Protein AF-A0A8H5H8A1-F1 (afdb_monomer_lite)

Sequence (306 aa):
MREIVYVQAGNLSNYTGTHFWNTQEAYLAEDSADSLYDFDVSFREGLSQTGRPTFCPRLLVFDRKTNFGTLAKSNALLGTDEEELLNEDSPALWNGEITEYKQDPIPKSTYHSSLEESDDQDNIESTRDINASDEAVRYWSDFNRVFYIPRTVQKLPDLAEWESPDGDWNHGHNSFSQYDEDHALMEGSLRLFLEETHAASYPIPTSFPSFFKSADVTAPVRRGILTQPVECAMFSSLSTGTSTAHLFSSYASAIESYLKRKPAVEALGFDSDEVKDLAHDLWALHDSFDDGHRGGEDYHLGGDEA

Structure (mmCIF, N/CA/C/O backbone):
data_AF-A0A8H5H8A1-F1
#
_entry.id   AF-A0A8H5H8A1-F1
#
loop_
_atom_site.group_PDB
_atom_site.id
_atom_site.type_symbol
_atom_site.label_atom_id
_atom_site.label_alt_id
_atom_site.label_comp_id
_atom_site.label_asym_id
_atom_site.label_entity_id
_atom_site.label_seq_id
_atom_site.pdbx_PDB_ins_code
_atom_site.Cartn_x
_atom_site.Cartn_y
_atom_site.Cartn_z
_atom_site.occupancy
_atom_site.B_iso_or_equiv
_atom_site.auth_seq_id
_atom_site.auth_comp_id
_atom_site.auth_asym_id
_atom_site.auth_atom_id
_atom_site.pdbx_PDB_model_num
ATOM 1 N N . MET A 1 1 ? 17.013 7.942 -7.754 1.00 58.09 1 MET A N 1
ATOM 2 C CA . MET A 1 1 ? 15.934 7.788 -6.764 1.00 58.09 1 MET A CA 1
ATOM 3 C C . MET A 1 1 ? 15.649 6.297 -6.654 1.00 58.09 1 MET A C 1
ATOM 5 O O . MET A 1 1 ? 15.605 5.650 -7.695 1.00 58.09 1 MET A O 1
ATOM 9 N N . ARG A 1 2 ? 15.642 5.721 -5.447 1.00 73.69 2 ARG A N 1
ATOM 10 C CA . ARG A 1 2 ? 15.417 4.280 -5.226 1.00 73.69 2 ARG A CA 1
ATOM 11 C C . ARG A 1 2 ? 14.246 4.135 -4.272 1.00 73.69 2 ARG A C 1
ATOM 13 O O . ARG A 1 2 ? 14.456 4.102 -3.072 1.00 73.69 2 ARG A O 1
ATOM 20 N N . GLU A 1 3 ? 13.038 4.109 -4.801 1.00 84.31 3 GLU A N 1
ATOM 21 C CA . GLU A 1 3 ? 11.850 3.902 -3.978 1.00 84.31 3 GLU A CA 1
ATOM 22 C C . GLU A 1 3 ? 11.769 2.427 -3.553 1.00 84.31 3 GLU A C 1
ATOM 24 O O . GLU A 1 3 ? 12.108 1.532 -4.332 1.00 84.31 3 GLU A O 1
ATOM 29 N N . ILE A 1 4 ? 11.368 2.167 -2.307 1.00 87.00 4 ILE A N 1
ATOM 30 C CA . ILE A 1 4 ? 11.243 0.818 -1.745 1.00 87.00 4 ILE A CA 1
ATOM 31 C C . ILE A 1 4 ? 9.786 0.580 -1.365 1.00 87.00 4 ILE A C 1
ATOM 33 O O . ILE A 1 4 ? 9.199 1.342 -0.600 1.00 87.00 4 ILE A O 1
ATOM 37 N N . VAL A 1 5 ? 9.227 -0.517 -1.876 1.00 89.69 5 VAL A N 1
ATOM 38 C CA . VAL A 1 5 ? 7.931 -1.036 -1.439 1.00 89.69 5 VAL A CA 1
ATOM 39 C C . VAL A 1 5 ? 8.150 -2.045 -0.321 1.00 89.69 5 VAL A C 1
ATOM 41 O O . VAL A 1 5 ? 8.843 -3.048 -0.491 1.00 89.69 5 VAL A O 1
ATOM 44 N N . TYR A 1 6 ? 7.544 -1.771 0.826 1.00 92.94 6 TYR A N 1
ATOM 45 C CA . TYR A 1 6 ? 7.565 -2.625 2.001 1.00 92.94 6 TYR A CA 1
ATOM 46 C C . TYR A 1 6 ? 6.325 -3.510 2.012 1.00 92.94 6 TYR A C 1
ATOM 48 O O . TYR A 1 6 ? 5.229 -3.070 1.668 1.00 92.94 6 TYR A O 1
ATOM 56 N N . VAL A 1 7 ? 6.492 -4.755 2.447 1.00 93.69 7 VAL A N 1
ATOM 57 C CA . VAL A 1 7 ? 5.392 -5.705 2.610 1.00 93.69 7 VAL A CA 1
ATOM 58 C C . VAL A 1 7 ? 5.410 -6.203 4.044 1.00 93.69 7 VAL A C 1
ATOM 60 O O . VAL A 1 7 ? 6.437 -6.684 4.523 1.00 93.69 7 VAL A O 1
ATOM 63 N N . GLN A 1 8 ? 4.280 -6.076 4.728 1.00 94.75 8 GLN A N 1
ATOM 64 C CA . GLN A 1 8 ? 4.069 -6.607 6.069 1.00 94.75 8 GLN A CA 1
ATOM 65 C C . GLN A 1 8 ? 2.926 -7.606 6.009 1.00 94.75 8 GLN A C 1
ATOM 67 O O . GLN A 1 8 ? 1.854 -7.292 5.498 1.00 94.75 8 GLN A O 1
ATOM 72 N N . ALA A 1 9 ? 3.174 -8.822 6.484 1.00 92.44 9 ALA A N 1
ATOM 73 C CA . ALA A 1 9 ? 2.193 -9.891 6.432 1.00 92.44 9 ALA A CA 1
ATOM 74 C C . ALA A 1 9 ? 2.097 -10.602 7.778 1.00 92.44 9 ALA A C 1
ATOM 76 O O . ALA A 1 9 ? 3.049 -11.234 8.243 1.00 92.44 9 ALA A O 1
ATOM 77 N N . GLY A 1 10 ? 0.916 -10.504 8.378 1.00 89.75 10 GLY A N 1
ATOM 78 C CA . GLY A 1 10 ? 0.570 -11.145 9.634 1.00 89.75 10 GLY A CA 1
ATOM 79 C C . GLY A 1 10 ? 0.907 -10.324 10.875 1.00 89.75 10 GLY A C 1
ATOM 80 O O . GLY A 1 10 ? 1.649 -9.342 10.855 1.00 89.75 10 GLY A O 1
ATOM 81 N N . ASN A 1 11 ? 0.367 -10.798 11.992 1.00 90.12 11 ASN A N 1
ATOM 82 C CA . ASN A 1 11 ? 0.256 -10.038 13.229 1.00 90.12 11 ASN A CA 1
ATOM 83 C C . ASN A 1 11 ? 1.609 -9.534 13.781 1.00 90.12 11 ASN A C 1
ATOM 85 O O . ASN A 1 11 ? 1.809 -8.338 13.987 1.00 90.12 11 ASN A O 1
ATOM 89 N N . LEU A 1 12 ? 2.595 -10.427 13.945 1.00 91.62 12 LEU A N 1
ATOM 90 C CA . LEU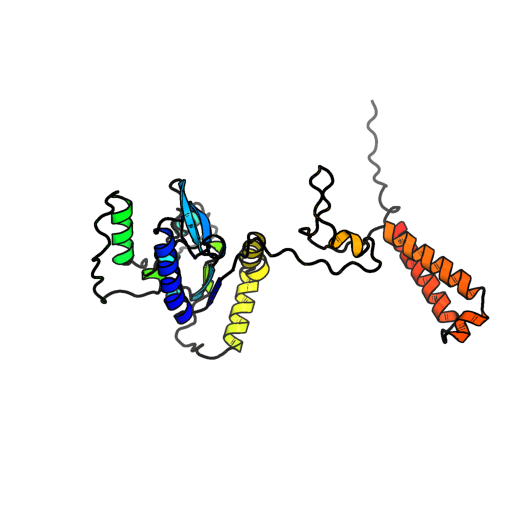 A 1 12 ? 3.923 -10.058 14.465 1.00 91.62 12 LEU A CA 1
ATOM 91 C C . LEU A 1 12 ? 4.646 -9.035 13.569 1.00 91.62 12 LEU A C 1
ATOM 93 O O . LEU A 1 12 ? 5.296 -8.108 14.068 1.00 91.62 12 LEU A O 1
ATOM 97 N N . SER A 1 13 ? 4.532 -9.209 12.248 1.00 93.31 13 SER A N 1
ATOM 98 C CA . SER A 1 13 ? 5.112 -8.290 11.268 1.00 93.31 13 SER A CA 1
ATOM 99 C C . SER A 1 13 ? 4.462 -6.915 11.366 1.00 93.31 13 SER A C 1
ATOM 101 O O . SER A 1 13 ? 5.166 -5.912 11.293 1.00 93.31 13 SER A O 1
ATOM 103 N N . ASN A 1 14 ? 3.145 -6.861 11.567 1.00 93.81 14 ASN A N 1
ATOM 104 C CA . ASN A 1 14 ? 2.391 -5.614 11.638 1.00 93.81 14 ASN A CA 1
ATOM 105 C C . ASN A 1 14 ? 2.654 -4.852 12.945 1.00 93.81 14 ASN A C 1
ATOM 107 O O . ASN A 1 14 ? 2.852 -3.639 12.899 1.00 93.81 14 ASN A O 1
ATOM 111 N N . TYR A 1 15 ? 2.785 -5.532 14.092 1.00 93.56 15 TYR A N 1
ATOM 112 C CA . TYR A 1 15 ? 3.222 -4.887 15.343 1.00 93.56 15 TYR A CA 1
ATOM 113 C C . TYR A 1 15 ? 4.606 -4.245 15.197 1.00 93.56 15 TYR A C 1
ATOM 115 O O . TYR A 1 15 ? 4.784 -3.055 15.457 1.00 93.56 15 TYR A O 1
ATOM 123 N N . THR A 1 16 ? 5.586 -5.019 14.725 1.00 94.81 16 THR A N 1
ATOM 124 C CA . THR A 1 16 ? 6.960 -4.524 14.533 1.00 94.81 16 THR A CA 1
ATOM 125 C C . THR A 1 16 ? 6.998 -3.402 13.498 1.00 94.81 16 THR A C 1
ATOM 127 O O . THR A 1 16 ? 7.655 -2.377 13.683 1.00 94.81 16 THR A O 1
ATOM 130 N N . GLY A 1 17 ? 6.250 -3.590 12.415 1.00 94.12 17 GLY A N 1
ATOM 131 C CA . GLY A 1 17 ? 6.111 -2.655 11.318 1.00 94.12 17 GLY A CA 1
ATOM 132 C C . GLY A 1 17 ? 5.531 -1.314 11.739 1.00 94.12 17 GLY A C 1
ATOM 133 O O . GLY A 1 17 ? 6.047 -0.277 11.338 1.00 94.12 17 GLY A O 1
ATOM 134 N N . THR A 1 18 ? 4.511 -1.324 12.592 1.00 92.44 18 THR A N 1
ATOM 135 C CA . THR A 1 18 ? 3.879 -0.100 13.098 1.00 92.44 18 THR A CA 1
ATOM 136 C C . THR A 1 18 ? 4.873 0.738 13.900 1.00 92.44 18 THR A C 1
ATOM 138 O O . THR A 1 18 ? 5.027 1.930 13.646 1.00 92.44 18 THR A O 1
ATOM 141 N N . HIS A 1 19 ? 5.638 0.115 14.802 1.00 92.06 19 HIS A N 1
ATOM 142 C CA . HIS A 1 19 ? 6.690 0.819 15.544 1.00 92.06 19 HIS A CA 1
ATOM 143 C C . HIS A 1 19 ? 7.812 1.333 14.642 1.00 92.06 19 HIS A C 1
ATOM 145 O O . HIS A 1 19 ? 8.324 2.432 14.867 1.00 92.06 19 HIS A O 1
ATOM 151 N N . PHE A 1 20 ? 8.178 0.572 13.607 1.00 93.00 20 PHE A N 1
ATOM 152 C CA . PHE A 1 20 ? 9.127 1.033 12.601 1.00 93.00 20 PHE A CA 1
ATOM 153 C C . PHE A 1 20 ? 8.620 2.313 11.930 1.00 93.00 20 PHE A C 1
ATOM 155 O O . PHE A 1 20 ? 9.327 3.315 11.954 1.00 93.00 20 PHE A O 1
ATOM 162 N N . TRP A 1 21 ? 7.388 2.330 11.419 1.00 91.94 21 TRP A N 1
ATOM 163 C CA . TRP A 1 21 ? 6.829 3.500 10.737 1.00 91.94 21 TRP A CA 1
ATOM 164 C C . TRP A 1 21 ? 6.657 4.711 11.643 1.00 91.94 21 TRP A C 1
ATOM 166 O O . TRP A 1 21 ? 6.987 5.813 11.223 1.00 91.94 21 TRP A O 1
ATOM 176 N N . ASN A 1 22 ? 6.237 4.519 12.891 1.00 89.38 22 ASN A N 1
ATOM 177 C CA . ASN A 1 22 ? 6.171 5.607 13.867 1.00 89.38 22 ASN A CA 1
ATOM 178 C C . ASN A 1 22 ? 7.552 6.211 14.153 1.00 89.38 22 ASN A C 1
ATOM 180 O O . ASN A 1 22 ? 7.682 7.414 14.350 1.00 89.38 22 ASN A O 1
ATOM 184 N N . THR A 1 23 ? 8.593 5.374 14.172 1.00 88.38 23 THR A N 1
ATOM 185 C CA . THR A 1 23 ? 9.975 5.841 14.342 1.00 88.38 23 THR A CA 1
ATOM 186 C C . THR A 1 23 ? 10.444 6.600 13.105 1.00 88.38 23 THR A C 1
ATOM 188 O O . THR A 1 23 ? 11.075 7.643 13.227 1.00 88.38 23 THR A O 1
ATOM 191 N N . GLN A 1 24 ? 10.112 6.094 11.914 1.00 87.50 24 GLN A N 1
ATOM 192 C CA . GLN A 1 24 ? 10.416 6.768 10.655 1.00 87.50 24 GLN A CA 1
ATOM 193 C C . GLN A 1 24 ? 9.705 8.123 10.552 1.00 87.50 24 GLN A C 1
ATOM 195 O O . GLN A 1 24 ? 10.325 9.088 10.126 1.00 87.50 24 GLN A O 1
ATOM 200 N N . GLU A 1 25 ? 8.447 8.211 10.988 1.00 84.69 25 GLU A N 1
ATOM 201 C CA . GLU A 1 25 ? 7.677 9.458 11.068 1.00 84.69 25 GLU A CA 1
ATOM 202 C C . GLU A 1 25 ? 8.332 10.481 11.998 1.00 84.69 25 GLU A C 1
ATOM 204 O O . GLU A 1 25 ? 8.494 11.634 11.612 1.00 84.69 25 GLU A O 1
ATOM 209 N N . ALA A 1 26 ? 8.829 10.052 13.160 1.00 83.50 26 ALA A N 1
ATOM 210 C CA . ALA A 1 26 ? 9.543 10.942 14.072 1.00 83.50 26 ALA A CA 1
ATOM 211 C C . ALA A 1 26 ? 10.794 11.585 13.437 1.00 83.50 26 ALA A C 1
ATOM 213 O O . ALA A 1 26 ? 11.127 12.719 13.775 1.00 83.50 26 ALA A O 1
ATOM 214 N N . TYR A 1 27 ? 11.462 10.906 12.495 1.00 81.88 27 TYR A N 1
ATOM 215 C CA . TYR A 1 27 ? 12.596 11.483 11.764 1.00 81.88 27 TYR A CA 1
ATOM 216 C C . TYR A 1 27 ? 12.190 12.558 10.752 1.00 81.88 27 TYR A C 1
ATOM 218 O O . TYR A 1 27 ? 13.026 13.392 10.417 1.00 81.88 27 TYR A O 1
ATOM 226 N N . LEU A 1 28 ? 10.936 12.587 10.280 1.00 75.06 28 LEU A N 1
ATOM 227 C CA . LEU A 1 28 ? 10.458 13.660 9.396 1.00 75.06 28 LEU A CA 1
ATOM 228 C C . LEU A 1 28 ? 10.359 15.009 10.125 1.00 75.06 28 LEU A C 1
ATOM 230 O O . LEU A 1 28 ? 10.411 16.052 9.478 1.00 75.06 28 LEU A O 1
ATOM 234 N N . ALA A 1 29 ? 10.211 15.000 11.453 1.00 67.00 29 ALA A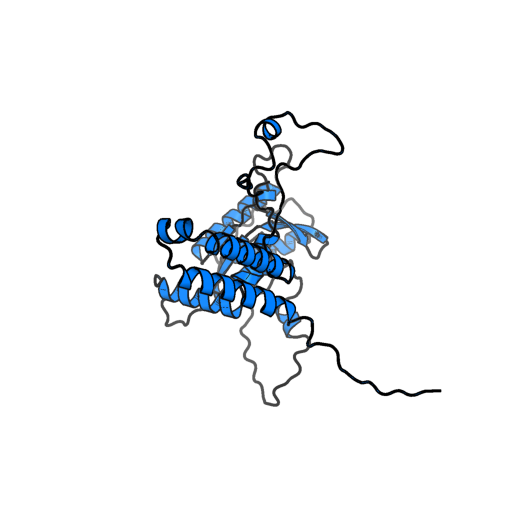 N 1
ATOM 235 C CA . ALA A 1 29 ? 10.076 16.213 12.256 1.00 67.00 29 ALA A CA 1
ATOM 236 C C . ALA A 1 29 ? 11.416 16.925 12.543 1.00 67.00 29 ALA A C 1
ATOM 238 O O . ALA A 1 29 ? 11.406 18.066 13.006 1.00 67.00 29 ALA A O 1
ATOM 239 N N . GLU A 1 30 ? 12.563 16.280 12.294 1.00 62.19 30 GLU A N 1
ATOM 240 C CA . GLU A 1 30 ? 13.891 16.879 12.480 1.00 62.19 30 GLU A CA 1
ATOM 241 C C . GLU A 1 30 ? 14.347 17.601 11.195 1.00 62.19 30 GLU A C 1
ATOM 243 O O . GLU A 1 30 ? 14.288 17.043 10.101 1.00 62.19 30 GLU A O 1
ATOM 248 N N . ASP A 1 31 ? 14.781 18.864 11.325 1.00 54.91 31 ASP A N 1
ATOM 249 C CA . ASP A 1 31 ? 15.096 19.776 10.211 1.00 54.91 31 ASP A CA 1
ATOM 250 C C . ASP A 1 31 ? 15.924 19.121 9.084 1.00 54.91 31 ASP A C 1
ATOM 252 O O . ASP A 1 31 ? 17.047 18.643 9.267 1.00 54.91 31 ASP A O 1
ATOM 256 N N . SER A 1 32 ? 15.376 19.186 7.868 1.00 56.25 32 SER A N 1
ATOM 257 C CA . SER A 1 32 ? 15.773 18.436 6.668 1.00 56.25 32 SER A CA 1
ATOM 258 C C . SER A 1 32 ? 17.142 18.786 6.065 1.00 56.25 32 SER A C 1
ATOM 260 O O . SER A 1 32 ? 17.480 18.287 4.991 1.00 56.25 32 SER A O 1
ATOM 262 N N . ALA A 1 33 ? 17.920 19.678 6.681 1.00 56.94 33 ALA A N 1
ATOM 263 C CA . ALA A 1 33 ? 19.155 20.196 6.087 1.00 56.94 33 ALA A CA 1
ATOM 264 C C . ALA A 1 33 ? 20.353 19.236 6.232 1.00 56.94 33 ALA A C 1
ATOM 266 O O . ALA A 1 33 ? 21.216 19.226 5.358 1.00 56.94 33 ALA A O 1
ATOM 267 N N . ASP A 1 34 ? 20.366 18.411 7.288 1.00 56.50 34 ASP A N 1
ATOM 268 C CA . ASP A 1 34 ? 21.432 17.441 7.604 1.00 56.50 34 ASP A CA 1
ATOM 269 C C . ASP A 1 34 ? 20.903 15.995 7.742 1.00 56.50 34 ASP A C 1
ATOM 271 O O . ASP A 1 34 ? 21.575 15.117 8.291 1.00 56.50 34 ASP A O 1
ATOM 275 N N . SER A 1 35 ? 19.694 15.722 7.237 1.00 62.12 35 SER A N 1
ATOM 276 C CA . SER A 1 35 ? 19.100 14.384 7.281 1.00 62.12 35 SER A CA 1
ATOM 277 C C . SER A 1 35 ? 19.963 13.377 6.507 1.00 62.12 35 SER A C 1
ATOM 279 O O . SER A 1 35 ? 20.127 13.465 5.290 1.00 62.12 35 SER A O 1
ATOM 281 N N . LEU A 1 36 ? 20.482 12.368 7.213 1.00 66.00 36 LEU A N 1
ATOM 282 C CA . LEU A 1 36 ? 21.113 11.183 6.616 1.00 66.00 36 LEU A CA 1
ATOM 283 C C . LEU A 1 36 ? 20.102 10.266 5.905 1.00 66.00 36 LEU A C 1
ATOM 285 O O . LEU A 1 36 ? 20.510 9.297 5.260 1.00 66.00 36 LEU A O 1
ATOM 289 N N . TYR A 1 37 ? 18.805 10.536 6.056 1.00 70.44 37 TYR A N 1
ATOM 290 C CA . TYR A 1 37 ? 17.719 9.683 5.607 1.00 70.44 37 TYR A CA 1
ATOM 291 C C . TYR A 1 37 ? 16.936 10.333 4.460 1.00 70.44 37 TYR A C 1
ATOM 293 O O . TYR A 1 37 ? 16.448 11.458 4.565 1.00 70.44 37 TYR A O 1
ATOM 301 N N . ASP A 1 38 ? 16.825 9.604 3.351 1.00 75.62 38 ASP A N 1
ATOM 302 C CA . ASP A 1 38 ? 16.049 10.013 2.183 1.00 75.62 38 ASP A CA 1
ATOM 303 C C . ASP A 1 38 ? 14.596 9.543 2.356 1.00 75.62 38 ASP A C 1
ATOM 305 O O . ASP A 1 38 ? 14.301 8.348 2.270 1.00 75.62 38 ASP A O 1
ATOM 309 N N . PHE A 1 39 ? 13.694 10.481 2.651 1.00 79.56 39 PHE A N 1
ATOM 310 C CA . PHE A 1 39 ? 12.288 10.184 2.928 1.00 79.56 39 PHE A CA 1
ATOM 311 C C . PHE A 1 39 ? 11.537 9.680 1.693 1.00 79.56 39 PHE A C 1
ATOM 313 O O . PHE A 1 39 ? 10.660 8.825 1.834 1.00 79.56 39 PHE A O 1
ATOM 320 N N . ASP A 1 40 ? 11.920 10.125 0.492 1.00 81.38 40 ASP A N 1
ATOM 321 C CA . ASP A 1 40 ? 11.254 9.768 -0.769 1.00 81.38 40 ASP A CA 1
ATOM 322 C C . ASP A 1 40 ? 11.392 8.271 -1.093 1.00 81.38 40 ASP A C 1
ATOM 324 O O . ASP A 1 40 ? 10.590 7.701 -1.840 1.00 81.38 40 ASP A O 1
ATOM 328 N N . VAL A 1 41 ? 12.394 7.614 -0.493 1.00 85.12 41 VAL A N 1
ATOM 329 C CA . VAL A 1 41 ? 12.622 6.167 -0.595 1.00 85.12 41 VAL A CA 1
ATOM 330 C C . VAL A 1 41 ? 11.466 5.381 0.014 1.00 85.12 41 VAL A C 1
ATOM 332 O O . VAL A 1 41 ? 10.996 4.418 -0.592 1.00 85.12 41 VAL A O 1
ATOM 335 N N . SER A 1 42 ? 11.024 5.769 1.210 1.00 88.25 42 SER A N 1
ATOM 336 C CA . SER A 1 42 ? 10.095 4.973 2.022 1.00 88.25 42 SER A CA 1
ATOM 337 C C . SER A 1 42 ? 8.708 5.588 2.128 1.00 88.25 42 SER A C 1
ATOM 339 O O . SER A 1 42 ? 7.750 4.863 2.386 1.00 88.25 42 SER A O 1
ATOM 341 N N . PHE A 1 43 ? 8.581 6.896 1.923 1.00 88.25 43 PHE A N 1
ATOM 342 C CA . PHE A 1 43 ? 7.317 7.614 1.965 1.00 88.25 43 PHE A CA 1
ATOM 343 C C . PHE A 1 43 ? 6.941 8.161 0.595 1.00 88.25 43 PHE A C 1
ATOM 345 O O . PHE A 1 43 ? 7.756 8.341 -0.310 1.00 88.25 43 PHE A O 1
ATOM 352 N N . ARG A 1 44 ? 5.647 8.406 0.465 1.00 86.00 44 ARG A N 1
ATOM 353 C CA . ARG A 1 44 ? 5.010 9.146 -0.605 1.00 86.00 44 ARG A CA 1
ATOM 354 C C . ARG A 1 44 ? 4.322 10.350 0.018 1.00 86.00 44 ARG A C 1
ATOM 356 O O . ARG A 1 44 ? 3.588 10.203 0.993 1.00 86.00 44 ARG A O 1
ATOM 363 N N . GLU A 1 45 ? 4.490 11.513 -0.589 1.00 83.62 45 GLU A N 1
ATOM 364 C CA . GLU A 1 45 ? 3.691 12.684 -0.250 1.00 83.62 45 GLU A CA 1
ATOM 365 C C . GLU A 1 45 ? 2.271 12.539 -0.829 1.00 83.62 45 GLU A C 1
ATOM 367 O O . GLU A 1 45 ? 2.068 12.228 -2.008 1.00 83.62 45 GLU A O 1
ATOM 372 N N . GLY A 1 46 ? 1.273 12.711 0.028 1.00 75.94 46 GLY A N 1
ATOM 373 C CA . GLY A 1 46 ? -0.142 12.783 -0.306 1.00 75.94 46 GLY A CA 1
ATOM 374 C C . GLY A 1 46 ? -0.767 14.033 0.304 1.00 75.94 46 GLY A C 1
ATOM 375 O O . GLY A 1 46 ? -0.129 14.760 1.060 1.00 75.94 46 GLY A O 1
ATOM 376 N N . LEU A 1 47 ? -2.030 14.289 -0.018 1.00 72.50 47 LEU A N 1
ATOM 377 C CA . LEU A 1 47 ? -2.807 15.352 0.612 1.00 72.50 47 LEU A CA 1
ATOM 378 C C . LEU A 1 47 ? -3.861 14.709 1.507 1.00 72.50 47 LEU A C 1
ATOM 380 O O . LEU A 1 47 ? -4.596 13.829 1.060 1.00 72.50 47 LEU A O 1
ATOM 384 N N . SER A 1 48 ? -3.931 15.151 2.760 1.00 68.69 48 SER A N 1
ATOM 385 C CA . SER A 1 48 ? -5.074 14.861 3.624 1.00 68.69 48 SER A CA 1
ATOM 386 C C . SER A 1 48 ? -6.313 15.607 3.119 1.00 68.69 48 SER A C 1
ATOM 388 O O . SER A 1 48 ? -6.217 16.567 2.350 1.00 68.69 48 SER A O 1
ATOM 390 N N . GLN A 1 49 ? -7.492 15.213 3.594 1.00 64.69 49 GLN A N 1
ATOM 391 C CA . GLN A 1 49 ? -8.752 15.910 3.318 1.00 64.69 49 GLN A CA 1
ATOM 392 C C . GLN A 1 49 ? -8.725 17.389 3.716 1.00 64.69 49 GLN A C 1
ATOM 394 O O . GLN A 1 49 ? -9.381 18.220 3.095 1.00 64.69 49 GLN A O 1
ATOM 399 N N . THR A 1 50 ? -7.937 17.732 4.735 1.00 68.38 50 THR A N 1
ATOM 400 C CA . THR A 1 50 ? -7.736 19.114 5.192 1.00 68.38 50 THR A CA 1
ATOM 401 C C . THR A 1 50 ? -6.815 19.921 4.270 1.00 68.38 50 THR A C 1
ATOM 403 O O . THR A 1 50 ? -6.529 21.085 4.544 1.00 68.38 50 THR A O 1
ATOM 406 N N . GLY A 1 51 ? -6.321 19.318 3.182 1.00 66.50 51 GLY A N 1
ATOM 407 C CA . GLY A 1 51 ? -5.364 19.918 2.254 1.00 66.50 51 GLY A CA 1
ATOM 408 C C . GLY A 1 51 ? -3.939 20.007 2.806 1.00 66.50 51 GLY A C 1
ATOM 409 O O . GLY A 1 51 ? -3.073 20.584 2.151 1.00 66.50 51 GLY A O 1
ATOM 410 N N . ARG A 1 52 ? -3.678 19.450 3.998 1.00 72.19 52 ARG A N 1
ATOM 411 C CA . ARG A 1 52 ? -2.332 19.371 4.576 1.00 72.19 52 ARG A CA 1
ATOM 412 C C . ARG A 1 52 ? -1.516 18.278 3.865 1.00 72.19 52 ARG A C 1
ATOM 414 O O . ARG A 1 52 ? -2.065 17.197 3.621 1.00 72.19 52 ARG A O 1
ATOM 421 N N . PRO A 1 53 ? -0.229 18.517 3.548 1.00 73.94 53 PRO A N 1
ATOM 422 C CA . PRO A 1 53 ? 0.647 17.465 3.047 1.00 73.94 53 PRO A CA 1
ATOM 423 C C . PRO A 1 53 ? 0.777 16.374 4.114 1.00 73.94 53 PRO A C 1
ATOM 425 O O . PRO A 1 53 ? 0.936 16.655 5.299 1.00 73.94 53 PRO A O 1
ATOM 428 N N . THR A 1 54 ? 0.625 15.120 3.710 1.00 80.31 54 THR A N 1
ATOM 429 C CA . THR A 1 54 ? 0.653 13.946 4.584 1.00 80.31 54 THR A CA 1
ATOM 430 C C . THR A 1 54 ? 1.537 12.888 3.959 1.00 80.31 54 THR A C 1
ATOM 432 O O . THR A 1 54 ? 1.353 12.516 2.802 1.00 80.31 54 THR A O 1
ATOM 435 N N . PHE A 1 55 ? 2.484 12.373 4.733 1.00 85.81 55 PHE A N 1
ATOM 436 C CA . PHE A 1 55 ? 3.396 11.341 4.267 1.00 85.81 55 PHE A CA 1
ATOM 437 C C . PHE A 1 55 ? 2.800 9.960 4.517 1.00 85.81 55 PHE A C 1
ATOM 439 O O . PHE A 1 55 ? 2.541 9.566 5.652 1.00 85.81 55 PHE A O 1
ATOM 446 N N . CYS A 1 56 ? 2.580 9.224 3.433 1.00 88.56 56 CYS A N 1
ATOM 447 C CA . CYS A 1 56 ? 2.066 7.864 3.456 1.00 88.56 56 CYS A CA 1
ATOM 448 C C . CYS A 1 56 ? 3.217 6.890 3.175 1.00 88.56 56 CYS A C 1
ATOM 450 O O . CYS A 1 56 ? 3.947 7.078 2.199 1.00 88.56 56 CYS A O 1
ATOM 452 N N . PRO A 1 57 ? 3.408 5.841 3.982 1.00 91.56 57 PRO A N 1
ATOM 453 C CA . PRO A 1 57 ? 4.489 4.899 3.794 1.00 91.56 57 PRO A CA 1
ATOM 454 C C . PRO A 1 57 ? 4.209 4.058 2.552 1.00 91.56 57 PRO A C 1
ATOM 456 O O . PRO A 1 57 ? 3.061 3.724 2.239 1.00 91.56 57 PRO A O 1
ATOM 459 N N . ARG A 1 58 ? 5.272 3.687 1.841 1.00 90.69 58 ARG A N 1
ATOM 460 C CA . ARG A 1 58 ? 5.208 2.827 0.660 1.00 90.69 58 ARG A CA 1
ATOM 461 C C . ARG A 1 58 ? 5.042 1.369 1.088 1.00 90.69 58 ARG A C 1
ATOM 463 O O . ARG A 1 58 ? 5.947 0.554 0.944 1.00 90.69 58 ARG A O 1
ATOM 470 N N . LEU A 1 59 ? 3.896 1.064 1.684 1.00 92.12 59 LEU A N 1
ATOM 471 C CA . LEU A 1 59 ? 3.656 -0.152 2.446 1.00 92.12 59 LEU A CA 1
ATOM 472 C C . LEU A 1 59 ? 2.397 -0.882 1.977 1.00 92.12 59 LEU A C 1
ATOM 474 O O . LEU A 1 59 ? 1.320 -0.291 1.959 1.00 92.12 59 LEU A O 1
ATOM 478 N N . LEU A 1 60 ? 2.532 -2.182 1.709 1.00 92.50 60 LEU A N 1
ATOM 479 C CA . LEU A 1 60 ? 1.437 -3.145 1.604 1.00 92.50 60 LEU A CA 1
ATOM 480 C C . LEU A 1 60 ? 1.302 -3.906 2.931 1.00 92.50 60 LEU A C 1
ATOM 482 O O . LEU A 1 60 ? 2.249 -4.571 3.357 1.00 92.50 60 LEU A O 1
ATOM 486 N N . VAL A 1 61 ? 0.138 -3.811 3.575 1.00 93.81 61 VAL A N 1
ATOM 487 C CA . VAL A 1 61 ? -0.151 -4.476 4.858 1.00 93.81 61 VAL A CA 1
ATOM 488 C C . VAL A 1 61 ? -1.177 -5.572 4.650 1.00 93.81 61 VAL A C 1
ATOM 490 O O . VAL A 1 61 ? -2.259 -5.311 4.133 1.00 93.81 61 VAL A O 1
ATOM 493 N N . PHE A 1 62 ? -0.864 -6.771 5.122 1.00 93.00 62 PHE A N 1
ATOM 494 C CA . PHE A 1 62 ? -1.744 -7.929 5.118 1.00 93.00 62 PHE A CA 1
ATOM 495 C C . PHE A 1 62 ? -1.980 -8.401 6.548 1.00 93.00 62 PHE A C 1
ATOM 497 O O . PHE A 1 62 ? -1.034 -8.660 7.298 1.00 93.00 62 PHE A O 1
ATOM 504 N N . ASP A 1 63 ? -3.243 -8.564 6.923 1.00 92.50 63 ASP A N 1
ATOM 505 C CA . ASP A 1 63 ? -3.622 -9.237 8.165 1.00 92.50 63 ASP A CA 1
ATOM 506 C C . ASP A 1 63 ? -5.035 -9.809 8.074 1.00 92.50 63 ASP A C 1
ATOM 508 O O . ASP A 1 63 ? -5.761 -9.569 7.111 1.00 92.50 63 ASP A O 1
ATOM 512 N N . ARG A 1 64 ? -5.446 -10.548 9.101 1.00 88.88 64 ARG A N 1
ATOM 513 C CA . ARG A 1 64 ? -6.840 -10.942 9.300 1.00 88.88 64 ARG A CA 1
ATOM 514 C C . ARG A 1 64 ? -7.682 -9.727 9.681 1.00 88.88 64 ARG A C 1
ATOM 516 O O . ARG A 1 64 ? -7.216 -8.846 10.404 1.00 88.88 64 ARG A O 1
ATOM 523 N N . LYS A 1 65 ? -8.926 -9.677 9.205 1.00 88.56 65 LYS A N 1
ATOM 524 C CA . LYS A 1 65 ? -9.856 -8.559 9.424 1.00 88.56 65 LYS A CA 1
ATOM 525 C C . LYS A 1 65 ? -10.017 -8.214 10.910 1.00 88.56 65 LYS A C 1
ATOM 527 O O . LYS A 1 65 ? -10.014 -7.035 11.259 1.00 88.56 65 LYS A O 1
ATOM 532 N N . THR A 1 66 ? -10.072 -9.222 11.774 1.00 86.25 66 THR A N 1
ATOM 533 C CA . THR A 1 66 ? -10.088 -9.091 13.242 1.00 86.25 66 THR A CA 1
ATOM 534 C C . THR A 1 66 ? -8.922 -8.291 13.820 1.00 86.25 66 THR A C 1
ATOM 536 O O . THR A 1 66 ? -9.119 -7.597 14.812 1.00 86.25 66 THR A O 1
ATOM 539 N N . ASN A 1 67 ? -7.735 -8.330 13.208 1.00 88.06 67 ASN A N 1
ATOM 540 C CA . ASN A 1 67 ? -6.521 -7.707 13.747 1.00 88.06 67 ASN A CA 1
ATOM 541 C C . ASN A 1 67 ? -6.374 -6.216 13.402 1.00 88.06 67 ASN A C 1
ATOM 543 O O . ASN A 1 67 ? -5.548 -5.535 14.005 1.00 88.06 67 ASN A O 1
ATOM 547 N N . PHE A 1 68 ? -7.167 -5.690 12.461 1.00 87.12 68 PHE A N 1
ATOM 548 C CA . PHE A 1 68 ? -7.091 -4.286 12.032 1.00 87.12 68 PHE A CA 1
ATOM 549 C C . PHE A 1 68 ? -7.748 -3.292 13.001 1.00 87.12 68 PHE A C 1
ATOM 551 O O . PHE A 1 68 ? -7.619 -2.085 12.799 1.00 87.12 68 PHE A O 1
ATOM 558 N N . GLY A 1 69 ? -8.478 -3.766 14.016 1.00 84.69 69 GLY A N 1
ATOM 559 C CA . GLY A 1 69 ? -9.085 -2.909 15.034 1.00 84.69 69 GLY A CA 1
ATOM 560 C C . GLY A 1 69 ? -9.896 -1.747 14.446 1.00 84.69 69 GLY A C 1
ATOM 561 O O . GLY A 1 69 ? -10.792 -1.935 13.623 1.00 84.69 69 GLY A O 1
ATOM 562 N N . THR A 1 70 ? -9.568 -0.524 14.862 1.00 78.69 70 THR A N 1
ATOM 563 C CA . THR A 1 70 ? -10.228 0.719 14.419 1.00 78.69 70 THR A CA 1
ATOM 564 C C . THR A 1 70 ? -9.793 1.173 13.025 1.00 78.69 70 THR A C 1
ATOM 566 O O . THR A 1 70 ? -10.580 1.805 12.319 1.00 78.69 70 THR A O 1
ATOM 569 N N . LEU A 1 71 ? -8.590 0.790 12.577 1.00 74.88 71 LEU A N 1
ATOM 570 C CA . LEU A 1 71 ? -8.074 1.095 11.235 1.00 74.88 71 LEU A CA 1
ATOM 571 C C . LEU A 1 71 ? -8.909 0.425 10.136 1.00 74.88 71 LEU A C 1
ATOM 573 O O . LEU A 1 71 ? -8.934 0.890 9.001 1.00 74.88 71 LEU A O 1
ATOM 577 N N . ALA A 1 72 ? -9.647 -0.636 10.479 1.00 59.81 72 ALA A N 1
ATOM 578 C CA . ALA A 1 72 ? -10.607 -1.255 9.576 1.00 59.81 72 ALA A CA 1
ATOM 579 C C . ALA A 1 72 ? -11.736 -0.304 9.140 1.00 59.81 72 ALA A C 1
ATOM 581 O O . ALA A 1 72 ? -12.353 -0.584 8.115 1.00 59.81 72 ALA A O 1
ATOM 582 N N . LYS A 1 73 ? -12.009 0.767 9.901 1.00 59.25 73 LYS A N 1
ATOM 583 C CA . LYS A 1 73 ? -13.117 1.705 9.664 1.00 59.25 73 LYS A CA 1
ATOM 584 C C . LYS A 1 73 ? -12.645 3.113 9.314 1.00 59.25 73 LYS A C 1
ATOM 586 O O . LYS A 1 73 ? -13.143 3.701 8.366 1.00 59.25 73 LYS A O 1
ATOM 591 N N . SER A 1 74 ? -11.675 3.640 10.060 1.00 53.41 74 SER A N 1
ATOM 592 C CA . SER A 1 74 ? -11.254 5.035 9.950 1.00 53.41 74 SER A CA 1
ATOM 593 C C . SER A 1 74 ? -9.952 5.152 9.164 1.00 53.41 74 SER A C 1
ATOM 595 O O . SER A 1 74 ? -8.866 5.185 9.748 1.00 53.41 74 SER A O 1
ATOM 597 N N . ASN A 1 75 ? -10.036 5.231 7.836 1.00 57.84 75 ASN A N 1
ATOM 598 C CA . ASN A 1 75 ? -8.922 5.780 7.073 1.00 57.84 75 ASN A CA 1
ATOM 599 C C . ASN A 1 75 ? -9.140 7.285 6.908 1.00 57.84 75 ASN A C 1
ATOM 601 O O . ASN A 1 75 ? -9.911 7.722 6.055 1.00 57.84 75 ASN A O 1
ATOM 605 N N . ALA A 1 76 ? -8.452 8.086 7.724 1.00 54.16 76 ALA A N 1
ATOM 606 C CA . ALA A 1 76 ? -8.560 9.544 7.691 1.00 54.16 76 ALA A CA 1
ATOM 607 C C . ALA A 1 76 ? -8.113 10.169 6.353 1.00 54.16 76 ALA A C 1
ATOM 609 O O . ALA A 1 76 ? -8.297 11.365 6.150 1.00 54.16 76 ALA A O 1
ATOM 610 N N . LEU A 1 77 ? -7.556 9.394 5.414 1.00 55.19 77 LEU A N 1
ATOM 611 C CA . LEU A 1 77 ? -7.328 9.853 4.040 1.00 55.19 77 LEU A CA 1
ATOM 612 C C . LEU A 1 77 ? -8.604 9.864 3.188 1.00 55.19 77 LEU A C 1
ATOM 614 O O . LEU A 1 77 ? -8.677 10.644 2.244 1.00 55.19 77 LEU A O 1
ATOM 618 N N . LEU A 1 78 ? -9.589 9.010 3.491 1.00 52.19 78 LEU A N 1
ATOM 619 C CA . LEU A 1 78 ? -10.791 8.853 2.668 1.00 52.19 78 LEU A CA 1
ATOM 620 C C . LEU A 1 78 ? -11.978 9.684 3.174 1.00 52.19 78 LEU A C 1
ATOM 622 O O . LEU A 1 78 ? -12.835 10.052 2.377 1.00 52.19 78 LEU A O 1
ATOM 626 N N . GLY A 1 79 ? -12.043 10.006 4.471 1.00 47.84 79 GLY A N 1
ATOM 627 C CA . GLY A 1 79 ? -13.076 10.897 5.040 1.00 47.84 79 GLY A CA 1
ATOM 628 C C . GLY A 1 79 ? -14.493 10.387 5.040 1.00 47.84 79 GLY A C 1
ATOM 629 O O . GLY A 1 79 ? -15.373 10.996 5.628 1.00 47.84 79 GLY A O 1
ATOM 630 N N . THR A 1 80 ? -14.682 9.265 4.380 1.00 44.09 80 THR A N 1
ATOM 631 C CA . THR A 1 80 ? -15.907 8.515 4.307 1.00 44.09 80 THR A CA 1
ATOM 632 C C . THR A 1 80 ? -15.652 7.276 5.130 1.00 44.09 80 THR A C 1
ATOM 634 O O . THR A 1 80 ? -14.759 6.481 4.818 1.00 44.09 80 THR A O 1
ATOM 637 N N . ASP A 1 81 ? -16.417 7.129 6.205 1.00 51.72 81 ASP A N 1
ATOM 638 C CA . ASP A 1 81 ? -16.585 5.819 6.803 1.00 51.72 81 ASP A CA 1
ATOM 639 C C . ASP A 1 81 ? -17.066 4.897 5.671 1.00 51.72 81 ASP A C 1
ATOM 641 O O . ASP A 1 81 ? -18.020 5.228 4.966 1.00 51.72 81 ASP A O 1
ATOM 645 N N . GLU A 1 82 ? -16.414 3.747 5.458 1.00 51.31 82 GLU A N 1
ATOM 646 C CA . GLU A 1 82 ? -16.855 2.756 4.453 1.00 51.31 82 GLU A CA 1
ATOM 647 C C . GLU A 1 82 ? -18.357 2.409 4.635 1.00 51.31 82 GLU A C 1
ATOM 649 O O . GLU A 1 82 ? -19.031 2.007 3.691 1.00 51.31 82 GLU A O 1
ATOM 654 N N . GLU A 1 83 ? -18.901 2.624 5.842 1.00 50.75 83 GLU A N 1
ATOM 655 C CA . GLU A 1 83 ? -20.321 2.498 6.178 1.00 50.75 83 GLU A CA 1
ATOM 656 C C . GLU A 1 83 ? -21.220 3.609 5.589 1.00 50.75 83 GLU A C 1
ATOM 658 O O . GLU A 1 83 ? -22.362 3.309 5.257 1.00 50.75 83 GLU A O 1
ATOM 663 N N . GLU A 1 84 ? -20.767 4.855 5.409 1.00 49.03 84 GLU A N 1
ATOM 664 C CA . GLU A 1 84 ? -21.570 5.906 4.747 1.00 49.03 84 GLU A CA 1
ATOM 665 C C . GLU A 1 84 ? -21.764 5.595 3.256 1.00 49.03 84 GLU A C 1
ATOM 667 O O . GLU A 1 84 ? -22.881 5.669 2.752 1.00 49.03 84 GLU A O 1
ATOM 672 N N . LEU A 1 85 ? -20.717 5.113 2.579 1.00 49.38 85 LEU A N 1
ATOM 673 C CA . LEU A 1 85 ? -20.772 4.728 1.161 1.00 49.38 85 LEU A CA 1
ATOM 674 C C . LEU A 1 85 ? -21.630 3.480 0.891 1.00 49.38 85 LEU A C 1
ATOM 676 O O . LEU A 1 85 ? -22.113 3.300 -0.223 1.00 49.38 85 LEU A O 1
ATOM 680 N N . LEU A 1 86 ? -21.807 2.607 1.887 1.00 49.12 86 LEU A N 1
ATOM 681 C CA . LEU A 1 86 ? -22.681 1.430 1.793 1.00 49.12 86 LEU A CA 1
ATOM 682 C C . LEU A 1 86 ? -24.135 1.735 2.194 1.00 49.12 86 LEU A C 1
ATOM 684 O O . LEU A 1 86 ? -25.045 1.009 1.787 1.00 49.12 86 LEU A O 1
ATOM 688 N N . ASN A 1 87 ? -24.354 2.789 2.986 1.00 48.38 87 ASN A N 1
ATOM 689 C CA . ASN A 1 87 ? -25.675 3.201 3.466 1.00 48.38 87 ASN A CA 1
ATOM 690 C C . ASN A 1 87 ? -26.368 4.221 2.550 1.00 48.38 87 ASN A C 1
ATOM 692 O O . ASN A 1 87 ? -27.591 4.357 2.622 1.00 48.38 87 ASN A O 1
ATOM 696 N N . GLU A 1 88 ? -25.629 4.913 1.683 1.00 46.25 88 GLU A N 1
ATOM 697 C CA . GLU A 1 88 ? -26.210 5.732 0.621 1.00 46.25 88 GLU A CA 1
ATOM 698 C C . GLU A 1 88 ? -26.612 4.836 -0.567 1.00 46.25 88 GLU A C 1
ATOM 700 O O . GLU A 1 88 ? -25.792 4.381 -1.357 1.00 46.25 88 GLU A O 1
ATOM 705 N N . ASP A 1 89 ? -27.914 4.565 -0.678 1.00 47.00 89 ASP A N 1
ATOM 706 C CA . ASP A 1 89 ? -28.577 4.004 -1.864 1.00 47.00 89 ASP A CA 1
ATOM 707 C C . ASP A 1 89 ? -28.283 2.538 -2.240 1.00 47.00 89 ASP A C 1
ATOM 709 O O . ASP A 1 89 ? -28.071 2.205 -3.407 1.00 47.00 89 ASP A O 1
ATOM 713 N N . SER A 1 90 ? -28.433 1.604 -1.297 1.00 51.44 90 SER A N 1
ATOM 714 C CA . SER A 1 90 ? -28.775 0.220 -1.667 1.00 51.44 90 SER A CA 1
ATOM 715 C C . SER A 1 90 ? -30.294 0.110 -1.891 1.00 51.44 90 SER A C 1
ATOM 717 O O . SER A 1 90 ? -31.037 -0.001 -0.910 1.00 51.44 90 SER A O 1
ATOM 719 N N . PRO A 1 91 ? -30.826 0.137 -3.136 1.00 52.53 91 PRO A N 1
ATOM 720 C CA . PRO A 1 91 ? -32.244 -0.114 -3.355 1.00 52.53 91 PRO A CA 1
ATOM 721 C C . PRO A 1 91 ? -32.560 -1.523 -2.853 1.00 52.53 91 PRO A C 1
ATOM 723 O O . PRO A 1 91 ? -31.915 -2.490 -3.259 1.00 52.53 91 PRO A O 1
ATOM 726 N N . ALA A 1 92 ? -33.542 -1.630 -1.955 1.00 59.88 92 ALA A N 1
ATOM 727 C CA . ALA A 1 92 ? -34.011 -2.887 -1.385 1.00 59.88 92 ALA A CA 1
ATOM 728 C C . ALA A 1 92 ? -34.520 -3.827 -2.497 1.00 59.88 92 ALA A C 1
ATOM 730 O O . ALA A 1 92 ? -35.700 -3.863 -2.829 1.00 59.88 92 ALA A O 1
ATOM 731 N N . LEU A 1 93 ? -33.601 -4.577 -3.104 1.00 59.19 93 LEU A N 1
ATOM 732 C CA . LEU A 1 93 ? -33.860 -5.584 -4.134 1.00 59.19 93 LEU A CA 1
ATOM 733 C C . LEU A 1 93 ? -34.562 -6.823 -3.558 1.00 59.19 93 LEU A C 1
ATOM 735 O O . LEU A 1 93 ? -35.116 -7.630 -4.304 1.00 59.19 93 LEU A O 1
ATOM 739 N N . TRP A 1 94 ? -34.557 -6.967 -2.232 1.00 63.59 94 TRP A N 1
ATOM 740 C CA . TRP A 1 94 ? -35.126 -8.099 -1.515 1.00 63.59 94 TRP A CA 1
ATOM 741 C C . TRP A 1 94 ? -36.430 -7.697 -0.826 1.00 63.59 94 TRP A C 1
ATOM 743 O O . TRP A 1 94 ? -36.434 -7.028 0.204 1.00 63.59 94 TRP A O 1
ATOM 753 N N . ASN A 1 95 ? -37.551 -8.149 -1.388 1.00 61.88 95 ASN A N 1
ATOM 754 C CA . ASN A 1 95 ? -38.871 -8.011 -0.774 1.00 61.88 95 ASN A CA 1
ATOM 755 C C . ASN A 1 95 ? -39.064 -9.118 0.275 1.00 61.88 95 ASN A C 1
ATOM 757 O O . ASN A 1 95 ? -39.679 -10.148 0.000 1.00 61.88 95 ASN A O 1
ATOM 761 N N . GLY A 1 96 ? -38.507 -8.918 1.468 1.00 71.00 96 GLY A N 1
ATOM 762 C CA . GLY A 1 96 ? -38.644 -9.818 2.611 1.00 71.00 96 GLY A CA 1
ATOM 763 C C . GLY A 1 96 ? -38.354 -9.100 3.927 1.00 71.00 96 GLY A C 1
ATOM 764 O O . GLY A 1 96 ? -37.764 -8.024 3.934 1.00 71.00 96 GLY A O 1
ATOM 765 N N . GLU A 1 97 ? -38.791 -9.678 5.045 1.00 69.00 97 GLU A N 1
ATOM 766 C CA . GLU A 1 97 ? -38.445 -9.182 6.379 1.00 69.00 97 GLU A CA 1
ATOM 767 C C . GLU A 1 97 ? -36.955 -9.452 6.631 1.00 69.00 97 GLU A C 1
ATOM 769 O O . GLU A 1 97 ? -36.547 -10.587 6.873 1.00 69.00 97 GLU A O 1
ATOM 774 N N . ILE A 1 98 ? -36.128 -8.415 6.495 1.00 75.25 98 ILE A N 1
ATOM 775 C CA . ILE A 1 98 ? -34.693 -8.483 6.767 1.00 75.25 98 ILE A CA 1
ATOM 776 C C . ILE A 1 98 ? -34.491 -8.085 8.227 1.00 75.25 98 ILE A C 1
ATOM 778 O O . ILE A 1 98 ? -34.721 -6.938 8.605 1.00 75.25 98 ILE A O 1
ATOM 782 N N . THR A 1 99 ? -34.070 -9.038 9.056 1.00 77.56 99 THR A N 1
ATOM 783 C CA . THR A 1 99 ? -33.570 -8.745 10.402 1.00 77.56 99 THR A CA 1
ATOM 784 C C . THR A 1 99 ? -32.060 -8.569 10.319 1.00 77.56 99 THR A C 1
ATOM 786 O O . THR A 1 99 ? -31.326 -9.535 10.113 1.00 77.56 99 THR A O 1
ATOM 789 N N . GLU A 1 100 ? -31.595 -7.330 10.439 1.00 78.81 100 GLU A N 1
ATOM 790 C CA . GLU A 1 100 ? -30.170 -7.013 10.438 1.00 78.81 100 GLU A CA 1
ATOM 791 C C . GLU A 1 100 ? -29.568 -7.269 11.827 1.00 78.81 100 GLU A C 1
ATOM 793 O O . GLU A 1 100 ? -30.040 -6.737 12.832 1.00 78.81 100 GLU A O 1
ATOM 798 N N . TYR A 1 101 ? -28.508 -8.078 11.881 1.00 74.56 101 TYR A N 1
ATOM 799 C CA . TYR A 1 101 ? -27.689 -8.259 13.077 1.00 74.56 101 TYR A CA 1
ATOM 800 C C . TYR A 1 101 ? -26.344 -7.571 12.854 1.00 74.56 101 TYR A C 1
ATOM 802 O O . TYR A 1 101 ? -25.480 -8.094 12.151 1.00 74.56 101 TYR A O 1
ATOM 810 N N . LYS A 1 102 ? -26.177 -6.389 13.453 1.00 73.00 102 LYS A N 1
ATOM 811 C CA . LYS A 1 102 ? -24.944 -5.602 13.386 1.00 73.00 102 LYS A CA 1
ATOM 812 C C . LYS A 1 102 ? -24.140 -5.782 14.671 1.00 73.00 102 LYS A C 1
ATOM 814 O O . LYS A 1 102 ? -24.683 -5.674 15.768 1.00 73.00 102 LYS A O 1
ATOM 819 N N . GLN A 1 103 ? -22.851 -6.076 14.529 1.00 73.25 103 GLN A N 1
ATOM 820 C CA . GLN A 1 103 ? -21.924 -6.131 15.656 1.00 73.25 103 GLN A CA 1
ATOM 821 C C . GLN A 1 103 ? -21.596 -4.715 16.141 1.00 73.25 103 GLN A C 1
ATOM 823 O O . GLN A 1 103 ? -21.465 -3.793 15.329 1.00 73.25 103 GLN A O 1
ATOM 828 N N . ASP A 1 104 ? -21.422 -4.560 17.454 1.00 74.44 104 ASP A N 1
ATOM 829 C CA . ASP A 1 104 ? -21.032 -3.282 18.040 1.00 74.44 104 ASP A CA 1
ATOM 830 C C . ASP A 1 104 ? -19.685 -2.794 17.472 1.00 74.44 104 ASP A C 1
ATOM 832 O O . ASP A 1 104 ? -18.739 -3.579 17.326 1.00 74.44 104 ASP A O 1
ATOM 836 N N . PRO A 1 105 ? -19.572 -1.498 17.131 1.00 74.75 105 PRO A N 1
ATOM 837 C CA . PRO A 1 105 ? -18.349 -0.938 16.581 1.00 74.75 105 PRO A CA 1
ATOM 838 C C . PRO A 1 105 ? -17.202 -1.000 17.596 1.00 74.75 105 PRO A C 1
ATOM 840 O O . PRO A 1 105 ? -17.384 -0.751 18.787 1.00 74.75 105 PRO A O 1
ATOM 843 N N . ILE A 1 106 ? -15.994 -1.294 17.103 1.00 80.75 106 ILE A N 1
ATOM 844 C CA . ILE A 1 106 ? -14.783 -1.305 17.929 1.00 80.75 106 ILE A CA 1
ATOM 845 C C . ILE A 1 106 ? -14.502 0.136 18.393 1.00 80.75 106 ILE A C 1
ATOM 847 O O . ILE A 1 106 ? -14.312 1.010 17.543 1.00 80.75 106 ILE A O 1
ATOM 851 N N . PRO A 1 107 ? -14.464 0.410 19.711 1.00 80.44 107 PRO A N 1
ATOM 852 C CA . PRO A 1 107 ? -14.205 1.754 20.212 1.00 80.44 107 PRO A CA 1
ATOM 853 C C . PRO A 1 107 ? -12.749 2.154 19.960 1.00 80.44 107 PRO A C 1
ATOM 855 O O . PRO A 1 107 ? -11.850 1.320 20.125 1.00 80.44 107 PRO A O 1
ATOM 858 N N . LYS A 1 108 ? -12.536 3.432 19.610 1.00 80.44 108 LYS A N 1
ATOM 859 C CA . LYS A 1 108 ? -11.207 4.033 19.420 1.00 80.44 108 LYS A CA 1
ATOM 860 C C . LYS A 1 108 ? -10.321 3.821 20.653 1.00 80.44 108 LYS A C 1
ATOM 862 O O . LYS A 1 108 ? -10.801 3.824 21.788 1.00 80.44 108 LYS A O 1
ATOM 867 N N . SER A 1 109 ? -9.027 3.614 20.415 1.00 84.31 109 SER A N 1
ATOM 868 C CA . SER A 1 109 ? -8.024 3.566 21.481 1.00 84.31 109 SER A CA 1
ATOM 869 C C . SER A 1 109 ? -7.909 4.931 22.161 1.00 84.31 109 SER A C 1
ATOM 871 O O . SER A 1 109 ? -8.017 5.963 21.497 1.00 84.31 109 SER A O 1
ATOM 873 N N . THR A 1 110 ? -7.625 4.937 23.465 1.00 83.56 110 THR A N 1
ATOM 874 C CA . THR A 1 110 ? -7.339 6.159 24.236 1.00 83.56 110 THR A CA 1
ATOM 875 C C . THR A 1 110 ? -6.207 6.970 23.608 1.00 83.56 110 THR A C 1
ATOM 877 O O . THR A 1 110 ? -6.260 8.197 23.600 1.00 83.56 110 THR A O 1
ATOM 880 N N . TYR A 1 111 ? -5.224 6.279 23.025 1.00 81.94 111 TYR A N 1
ATOM 881 C CA . TYR A 1 111 ? -4.114 6.887 22.303 1.00 81.94 111 TYR A CA 1
ATOM 882 C C . TYR A 1 111 ? -4.590 7.709 21.100 1.00 81.94 111 TYR A C 1
ATOM 884 O O . TYR A 1 111 ? -4.287 8.896 21.000 1.00 81.94 111 TYR A O 1
ATOM 892 N N . HIS A 1 112 ? -5.400 7.106 20.229 1.00 80.50 112 HIS A N 1
ATOM 893 C CA . HIS A 1 112 ? -5.950 7.770 19.044 1.00 80.50 112 HIS A CA 1
ATOM 894 C C . HIS A 1 112 ? -6.858 8.945 19.407 1.00 80.50 112 HIS A C 1
ATOM 896 O O . HIS A 1 112 ? -6.745 10.003 18.801 1.00 80.50 112 HIS A O 1
ATOM 902 N N . SER A 1 113 ? -7.689 8.805 20.445 1.00 82.69 113 SER A N 1
ATOM 903 C CA . SER A 1 113 ? -8.498 9.923 20.946 1.00 82.69 113 SER A CA 1
ATOM 904 C C . SER A 1 113 ? -7.636 11.098 21.418 1.00 82.69 113 SER A C 1
ATOM 906 O O . SER A 1 113 ? -7.947 12.240 21.105 1.00 82.69 113 SER A O 1
ATOM 908 N N . SER A 1 114 ? -6.524 10.831 22.112 1.00 82.06 114 SER A N 1
ATOM 909 C CA . SER A 1 114 ? -5.610 11.894 22.550 1.00 82.06 114 SER A CA 1
ATOM 910 C C . SER A 1 114 ? -4.833 12.555 21.405 1.00 82.06 114 SER A C 1
ATOM 912 O O . SER A 1 114 ? -4.536 13.744 21.489 1.00 82.06 114 SER A O 1
ATOM 914 N N . LEU A 1 115 ? -4.520 11.813 20.333 1.00 78.88 115 LEU A N 1
ATOM 915 C CA . LEU A 1 115 ? -3.887 12.380 19.139 1.00 78.88 115 LEU A CA 1
ATOM 916 C C . LEU A 1 115 ? -4.842 13.329 18.407 1.00 78.88 115 LEU A C 1
ATOM 918 O O . LEU A 1 115 ? -4.441 14.442 18.076 1.00 78.88 115 LEU A O 1
ATOM 922 N N . GLU A 1 116 ? -6.104 12.928 18.226 1.00 76.81 116 GLU A N 1
ATOM 923 C CA . GLU A 1 116 ? -7.135 13.765 17.593 1.00 76.81 116 GLU A CA 1
ATOM 924 C C . GLU A 1 116 ? -7.341 15.081 18.365 1.00 76.81 116 GLU A C 1
ATOM 926 O O . GLU A 1 116 ? -7.358 16.154 17.768 1.00 76.81 116 GLU A O 1
ATOM 931 N N . GLU A 1 117 ? -7.390 15.029 19.701 1.00 77.62 117 GLU A N 1
ATOM 932 C CA . GLU A 1 117 ? -7.486 16.233 20.541 1.00 77.62 117 GLU A CA 1
ATOM 933 C C . GLU A 1 117 ? -6.269 17.166 20.404 1.00 77.62 117 GLU A C 1
ATOM 935 O O . GLU A 1 117 ? -6.407 18.387 20.519 1.00 77.62 117 GLU A O 1
ATOM 940 N N . SER A 1 118 ? -5.077 16.605 20.168 1.00 67.19 118 SER A N 1
ATOM 941 C CA . SER A 1 118 ? -3.842 17.380 20.005 1.00 67.19 118 SER A CA 1
ATOM 942 C C . SER A 1 118 ? -3.704 18.040 18.633 1.00 67.19 118 SER A C 1
ATOM 944 O O . SER A 1 118 ? -3.081 19.093 18.542 1.00 67.19 118 SER A O 1
ATOM 946 N N . ASP A 1 119 ? -4.308 17.475 17.586 1.00 62.62 119 ASP A N 1
ATOM 947 C CA . ASP A 1 119 ? -4.298 18.063 16.240 1.00 62.62 119 ASP A CA 1
ATOM 948 C C . ASP A 1 119 ? -5.268 19.254 16.107 1.00 62.62 119 ASP A C 1
ATOM 950 O O . ASP A 1 119 ? -5.046 20.146 15.282 1.00 62.62 119 ASP A O 1
ATOM 954 N N . ASP A 1 120 ? -6.320 19.293 16.933 1.00 58.59 120 ASP A N 1
ATOM 955 C CA . ASP A 1 120 ? -7.329 20.363 16.963 1.00 58.59 120 ASP A CA 1
ATOM 956 C C . ASP A 1 120 ? -6.893 21.598 17.774 1.00 58.59 120 ASP A C 1
ATOM 958 O O . ASP A 1 120 ? -7.412 22.704 17.586 1.00 58.59 120 ASP A O 1
ATOM 962 N N . GLN A 1 121 ? -5.936 21.436 18.688 1.00 52.59 121 GLN A N 1
ATOM 963 C CA . GLN A 1 121 ? -5.333 22.529 19.444 1.00 52.59 121 GLN A CA 1
ATOM 964 C C . GLN A 1 121 ? -3.885 22.674 18.982 1.00 52.59 121 GLN A C 1
ATOM 966 O O . GLN A 1 121 ? -3.063 21.875 19.400 1.00 52.59 121 GLN A O 1
ATOM 971 N N . ASP A 1 122 ? -3.564 23.692 18.169 1.00 47.62 122 ASP A N 1
ATOM 972 C CA . ASP A 1 122 ? -2.206 24.067 17.708 1.00 47.62 122 ASP A CA 1
ATOM 973 C C . ASP A 1 122 ? -1.223 24.367 18.882 1.00 47.62 122 ASP A C 1
ATOM 975 O O . ASP A 1 122 ? -0.685 25.467 19.022 1.00 47.62 122 ASP A O 1
ATOM 979 N N . ASN A 1 123 ? -1.006 23.419 19.791 1.00 38.34 123 ASN A N 1
ATOM 980 C CA . ASN A 1 123 ? -0.304 23.574 21.054 1.00 38.34 123 ASN A CA 1
ATOM 981 C C . ASN A 1 123 ? 0.813 22.526 21.130 1.00 38.34 123 ASN A C 1
ATOM 983 O O . ASN A 1 123 ? 0.679 21.443 21.697 1.00 38.34 123 ASN A O 1
ATOM 987 N N . ILE A 1 124 ? 1.940 22.890 20.520 1.00 49.28 124 ILE A N 1
ATOM 988 C CA . ILE A 1 124 ? 3.117 22.056 20.216 1.00 49.28 124 ILE A CA 1
ATOM 989 C C . ILE A 1 124 ? 3.869 21.541 21.472 1.00 49.28 124 ILE A C 1
ATOM 991 O O . ILE A 1 124 ? 4.845 20.805 21.358 1.00 49.28 124 ILE A O 1
ATOM 995 N N . GLU A 1 125 ? 3.434 21.848 22.697 1.00 43.00 125 GLU A N 1
ATOM 996 C CA . GLU A 1 125 ? 4.241 21.587 23.904 1.00 43.00 125 GLU A CA 1
ATOM 997 C C . GLU A 1 125 ? 3.813 20.398 24.789 1.00 43.00 125 GLU A C 1
ATOM 999 O O . GLU A 1 125 ? 4.477 20.140 25.791 1.00 43.00 125 GLU A O 1
ATOM 1004 N N . SER A 1 126 ? 2.780 19.617 24.443 1.00 45.16 126 SER A N 1
ATOM 1005 C CA . SER A 1 126 ? 2.206 18.623 25.385 1.00 45.16 126 SER A CA 1
ATOM 1006 C C . SER A 1 126 ? 2.257 17.146 24.960 1.00 45.16 126 SER A C 1
ATOM 1008 O O . SER A 1 126 ? 1.477 16.351 25.469 1.00 45.16 126 SER A O 1
ATOM 1010 N N . THR A 1 127 ? 3.149 16.722 24.060 1.00 48.50 127 THR A N 1
ATOM 1011 C CA . THR A 1 127 ? 3.176 15.316 23.581 1.00 48.50 127 THR A CA 1
ATOM 1012 C C . THR A 1 127 ? 4.196 14.404 24.269 1.00 48.50 127 THR A C 1
ATOM 1014 O O . THR A 1 127 ? 4.295 13.232 23.914 1.00 48.5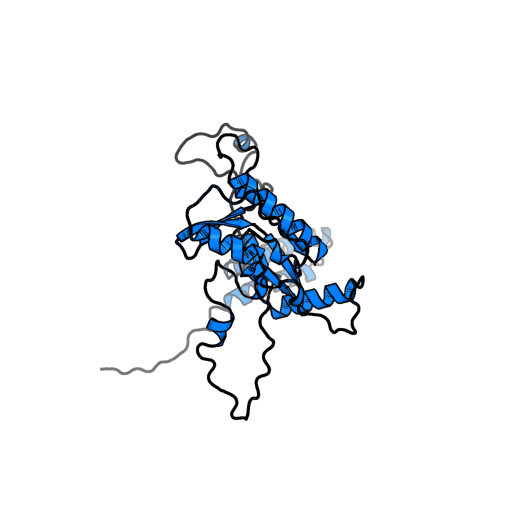0 127 THR A O 1
ATOM 1017 N N . ARG A 1 128 ? 4.965 14.887 25.257 1.00 47.97 128 ARG A N 1
ATOM 1018 C CA . ARG A 1 128 ? 6.082 14.098 25.818 1.00 47.97 128 ARG A CA 1
ATOM 1019 C C . ARG A 1 128 ? 5.730 13.111 26.930 1.00 47.97 128 ARG A C 1
ATOM 1021 O O . ARG A 1 128 ? 6.504 12.182 27.111 1.00 47.97 128 ARG A O 1
ATOM 1028 N N . ASP A 1 129 ? 4.580 13.234 27.591 1.00 45.78 129 ASP A N 1
ATOM 1029 C CA . ASP A 1 129 ? 4.239 12.374 28.735 1.00 45.78 129 ASP A CA 1
ATOM 1030 C C . ASP A 1 129 ? 2.794 11.847 28.674 1.00 45.78 129 ASP A C 1
ATOM 1032 O O . ASP A 1 129 ? 2.032 11.946 29.638 1.00 45.78 129 ASP A O 1
ATOM 1036 N N . ILE A 1 130 ? 2.391 11.241 27.552 1.00 53.09 130 ILE A N 1
ATOM 1037 C CA . ILE A 1 130 ? 1.237 10.332 27.583 1.00 53.09 130 ILE A CA 1
ATOM 1038 C C . ILE A 1 130 ? 1.750 9.030 28.198 1.00 53.09 130 ILE A C 1
ATOM 1040 O O . ILE A 1 130 ? 2.217 8.131 27.501 1.00 53.09 130 ILE A O 1
ATOM 1044 N N . ASN A 1 131 ? 1.696 8.944 29.529 1.00 48.00 131 ASN A N 1
ATOM 1045 C CA . ASN A 1 131 ? 1.744 7.668 30.234 1.00 48.00 131 ASN A CA 1
ATOM 1046 C C . ASN A 1 131 ? 0.501 6.877 29.813 1.00 48.00 131 ASN A C 1
ATOM 1048 O O . ASN A 1 131 ? -0.518 6.893 30.503 1.00 48.00 131 ASN A O 1
ATOM 1052 N N . ALA A 1 132 ? 0.564 6.243 28.641 1.00 50.84 132 ALA A N 1
ATOM 1053 C CA . ALA A 1 132 ? -0.392 5.240 28.229 1.00 50.84 132 ALA A CA 1
ATOM 1054 C C . ALA A 1 132 ? -0.318 4.144 29.291 1.00 50.84 132 ALA A C 1
ATOM 1056 O O . ALA A 1 132 ? 0.640 3.379 29.348 1.00 50.84 132 ALA A O 1
ATOM 1057 N N . SER A 1 133 ? -1.281 4.127 30.207 1.00 48.41 133 SER A N 1
ATOM 1058 C CA . SER A 1 133 ? -1.482 2.975 31.070 1.00 48.41 133 SER A CA 1
ATOM 1059 C C . SER A 1 133 ? -1.589 1.754 30.156 1.00 48.41 133 SER A C 1
ATOM 1061 O O . SER A 1 133 ? -2.462 1.747 29.288 1.00 48.41 133 SER A O 1
ATOM 1063 N N . ASP A 1 134 ? -0.726 0.754 30.351 1.00 52.75 134 ASP A N 1
ATOM 1064 C CA . ASP A 1 134 ? -0.626 -0.520 29.608 1.00 52.75 134 ASP A CA 1
ATOM 1065 C C . ASP A 1 134 ? -1.956 -1.304 29.453 1.00 52.75 134 ASP A C 1
ATOM 1067 O O . ASP A 1 134 ? -1.997 -2.375 28.854 1.00 52.75 134 ASP A O 1
ATOM 1071 N N . GLU A 1 135 ? -3.070 -0.811 29.994 1.00 55.50 135 GLU A N 1
ATOM 1072 C CA . GLU A 1 135 ? -4.309 -1.556 30.195 1.00 55.50 135 GLU A CA 1
ATOM 1073 C C . GLU A 1 135 ? -5.262 -1.672 28.992 1.00 55.50 135 GLU A C 1
ATOM 1075 O O . GLU A 1 135 ? -6.321 -2.272 29.161 1.00 55.50 135 GLU A O 1
ATOM 1080 N N . ALA A 1 136 ? -4.960 -1.196 27.774 1.00 67.94 136 ALA A N 1
ATOM 1081 C CA . ALA A 1 136 ? -5.932 -1.398 26.681 1.00 67.94 136 ALA A CA 1
ATOM 1082 C C . ALA A 1 136 ? -5.417 -1.425 25.232 1.00 67.94 136 ALA A C 1
ATOM 1084 O O . ALA A 1 136 ? -6.210 -1.172 24.321 1.00 67.94 136 ALA A O 1
ATOM 1085 N N . VAL A 1 137 ? -4.147 -1.749 24.968 1.00 76.56 137 VAL A N 1
ATOM 1086 C CA . VAL A 1 137 ? -3.723 -1.978 23.574 1.00 76.56 137 VAL A CA 1
ATOM 1087 C C . VAL A 1 137 ? -4.222 -3.352 23.123 1.00 76.56 137 VAL A C 1
ATOM 1089 O O . VAL A 1 137 ? -3.791 -4.378 23.647 1.00 76.56 137 VAL A O 1
ATOM 1092 N N . ARG A 1 138 ? -5.162 -3.373 22.172 1.00 84.81 138 ARG A N 1
ATOM 1093 C CA . ARG A 1 138 ? -5.824 -4.595 21.682 1.00 84.81 138 ARG A CA 1
ATOM 1094 C C . ARG A 1 138 ? -5.287 -5.033 20.326 1.00 84.81 138 ARG A C 1
ATOM 1096 O O . ARG A 1 138 ? -5.186 -6.228 20.074 1.00 84.81 138 ARG A O 1
ATOM 1103 N N . TYR A 1 139 ? -4.925 -4.073 19.482 1.00 89.00 139 TYR A N 1
ATOM 1104 C CA . TYR A 1 139 ? -4.524 -4.303 18.097 1.00 89.00 139 TYR A CA 1
ATOM 1105 C C . TYR A 1 139 ? -3.227 -3.567 17.773 1.00 89.00 139 TYR A C 1
ATOM 1107 O O . TYR A 1 139 ? -2.898 -2.562 18.402 1.00 89.00 139 TYR A O 1
ATOM 1115 N N . TRP A 1 140 ? -2.495 -4.019 16.752 1.00 90.81 140 TRP A N 1
ATOM 1116 C CA . TRP A 1 140 ? -1.312 -3.291 16.277 1.00 90.81 140 TRP A CA 1
ATOM 1117 C C . TRP A 1 140 ? -1.681 -1.908 15.725 1.00 90.81 140 TRP A C 1
ATOM 1119 O O . TRP A 1 140 ? -0.910 -0.962 15.867 1.00 90.81 140 TRP A O 1
ATOM 1129 N N . SER A 1 141 ? -2.892 -1.761 15.178 1.00 89.62 141 SER A N 1
ATOM 1130 C CA . SER A 1 141 ? -3.423 -0.489 14.684 1.00 89.62 141 SER A CA 1
ATOM 1131 C C . SER A 1 141 ? -3.550 0.575 15.774 1.00 89.62 141 SER A C 1
ATOM 1133 O O . SER A 1 141 ? -3.549 1.765 15.465 1.00 89.62 141 SER A O 1
ATOM 1135 N N . ASP A 1 142 ? -3.648 0.171 17.046 1.00 87.50 142 ASP A N 1
ATOM 1136 C CA . ASP A 1 142 ? -3.772 1.099 18.175 1.00 87.50 142 ASP A CA 1
ATOM 1137 C C . ASP A 1 142 ? -2.491 1.909 18.393 1.00 87.50 142 ASP A C 1
ATOM 1139 O O . ASP A 1 142 ? -2.552 2.992 18.966 1.00 87.50 142 ASP A O 1
ATOM 1143 N N . PHE A 1 143 ? -1.347 1.409 17.917 1.00 86.44 143 PHE A N 1
ATOM 1144 C CA . PHE A 1 143 ? -0.079 2.130 17.946 1.00 86.44 143 PHE A CA 1
ATOM 1145 C C . PHE A 1 143 ? 0.125 3.031 16.731 1.00 86.44 143 PHE A C 1
ATOM 1147 O O . PHE A 1 143 ? 1.077 3.804 16.722 1.00 86.44 143 PHE A O 1
ATOM 1154 N N . ASN A 1 144 ? -0.687 2.909 15.682 1.00 87.81 144 ASN A N 1
ATOM 1155 C CA . ASN A 1 144 ? -0.392 3.556 14.412 1.00 87.81 144 ASN A CA 1
ATOM 1156 C C . ASN A 1 144 ? -0.477 5.085 14.527 1.00 87.81 144 ASN A C 1
ATOM 1158 O O . ASN A 1 144 ? -1.480 5.610 14.986 1.00 87.81 144 ASN A O 1
ATOM 1162 N N . ARG A 1 145 ? 0.559 5.803 14.092 1.00 84.44 145 ARG A N 1
ATOM 1163 C CA . ARG A 1 145 ? 0.533 7.274 13.953 1.00 84.44 145 ARG A CA 1
ATOM 1164 C C . ARG A 1 145 ? 0.423 7.714 12.501 1.00 84.44 145 ARG A C 1
ATOM 1166 O O . ARG A 1 145 ? 0.059 8.846 12.216 1.00 84.44 145 ARG A O 1
ATOM 1173 N N . VAL A 1 146 ? 0.777 6.818 11.587 1.00 85.69 146 VAL A N 1
ATOM 1174 C CA . VAL A 1 146 ? 0.964 7.118 10.175 1.00 85.69 146 VAL A CA 1
ATOM 1175 C C . VAL A 1 146 ? -0.272 6.695 9.388 1.00 85.69 146 VAL A C 1
ATOM 1177 O O . VAL A 1 146 ? -0.844 5.626 9.604 1.00 85.69 146 VAL A O 1
ATOM 1180 N N . PHE A 1 147 ? -0.666 7.505 8.413 1.00 85.88 147 PHE A N 1
ATOM 1181 C CA . PHE A 1 147 ? -1.786 7.173 7.542 1.00 85.88 147 PHE A CA 1
ATOM 1182 C C . PHE A 1 147 ? -1.370 6.191 6.445 1.00 85.88 147 PHE A C 1
ATOM 1184 O O . PHE A 1 147 ? -0.368 6.389 5.759 1.00 85.88 147 PHE A O 1
ATOM 1191 N N . TYR A 1 148 ? -2.152 5.126 6.266 1.00 87.31 148 TYR A N 1
ATOM 1192 C CA . TYR A 1 148 ? -1.937 4.142 5.203 1.00 87.31 148 TYR A CA 1
ATOM 1193 C C . TYR A 1 148 ? -2.864 4.412 4.029 1.00 87.31 148 TYR A C 1
ATOM 1195 O O . TYR A 1 148 ? -4.016 4.798 4.205 1.00 87.31 148 TYR A O 1
ATOM 1203 N N . ILE A 1 149 ? -2.385 4.157 2.816 1.00 85.44 149 ILE A N 1
ATOM 1204 C CA . ILE A 1 149 ? -3.193 4.318 1.609 1.00 85.44 149 ILE A CA 1
ATOM 1205 C C . ILE A 1 149 ? -4.262 3.206 1.593 1.00 85.44 149 ILE A C 1
ATOM 1207 O O . ILE A 1 149 ? -3.900 2.037 1.702 1.00 85.44 149 ILE A O 1
ATOM 1211 N N . PRO A 1 150 ? -5.563 3.512 1.409 1.00 84.69 150 PRO A N 1
ATOM 1212 C CA . PRO A 1 150 ? -6.631 2.511 1.517 1.00 84.69 150 PRO A CA 1
ATOM 1213 C C . PRO A 1 150 ? -6.398 1.250 0.672 1.00 84.69 150 PRO A C 1
ATOM 1215 O O . PRO A 1 150 ? -6.517 0.138 1.172 1.00 84.69 150 PRO A O 1
ATOM 1218 N N . ARG A 1 151 ? -5.971 1.413 -0.589 1.00 84.25 151 ARG A N 1
ATOM 1219 C CA . ARG A 1 151 ? -5.716 0.286 -1.507 1.00 84.25 151 ARG A CA 1
ATOM 1220 C C . ARG A 1 151 ? -4.541 -0.609 -1.104 1.00 84.25 151 ARG A C 1
ATOM 1222 O O . ARG A 1 151 ? -4.412 -1.701 -1.655 1.00 84.25 151 ARG A O 1
ATOM 1229 N N . THR A 1 152 ? -3.660 -0.150 -0.213 1.00 88.12 152 THR A N 1
ATOM 1230 C CA . THR A 1 152 ? -2.487 -0.918 0.226 1.00 88.12 152 THR A CA 1
ATOM 1231 C C . THR A 1 152 ? -2.742 -1.706 1.510 1.00 88.12 152 THR A C 1
ATOM 1233 O O . THR A 1 152 ? -1.907 -2.516 1.911 1.00 88.12 152 THR A O 1
ATOM 1236 N N . VAL A 1 153 ? -3.914 -1.520 2.122 1.00 90.38 153 VAL A N 1
ATOM 1237 C CA . VAL A 1 153 ? -4.383 -2.266 3.289 1.00 90.38 153 VAL A CA 1
ATOM 1238 C C . VAL A 1 153 ? -5.235 -3.446 2.824 1.00 90.38 153 VAL A C 1
ATOM 1240 O O . VAL A 1 153 ? -6.290 -3.262 2.226 1.00 90.38 153 VAL A O 1
ATOM 1243 N N . GLN A 1 154 ? -4.783 -4.664 3.105 1.00 91.06 154 GLN A N 1
ATOM 1244 C CA . GLN A 1 154 ? -5.388 -5.904 2.624 1.00 91.06 154 GLN A CA 1
ATOM 1245 C C . GLN A 1 154 ? -5.942 -6.707 3.804 1.00 91.06 154 GLN A C 1
ATOM 1247 O O . GLN A 1 154 ? -5.195 -7.271 4.610 1.00 91.06 154 GLN A O 1
ATOM 1252 N N . LYS A 1 155 ? -7.275 -6.714 3.919 1.00 89.62 155 LYS A N 1
ATOM 1253 C CA . LYS A 1 155 ? -8.025 -7.322 5.026 1.00 89.62 155 LYS A CA 1
ATOM 1254 C C . LYS A 1 155 ? -8.411 -8.755 4.641 1.00 89.62 155 LYS A C 1
ATOM 1256 O O . LYS A 1 155 ? -9.448 -8.969 4.018 1.00 89.62 155 LYS A O 1
ATOM 1261 N N . LEU A 1 156 ? -7.594 -9.741 5.011 1.00 89.19 156 LEU A N 1
ATOM 1262 C CA . LEU A 1 156 ? -7.906 -11.145 4.744 1.00 89.19 156 LEU A CA 1
ATOM 1263 C C . LEU A 1 156 ? -9.099 -11.615 5.594 1.00 89.19 156 LEU A C 1
ATOM 1265 O O . LEU A 1 156 ? -9.228 -11.194 6.750 1.00 89.19 156 LEU A O 1
ATOM 1269 N N . PRO A 1 157 ? -9.935 -12.531 5.067 1.00 87.00 157 PRO A N 1
ATOM 1270 C CA . PRO A 1 157 ? -11.008 -13.155 5.831 1.00 87.00 157 PRO A CA 1
ATOM 1271 C C . PRO A 1 157 ? -10.490 -13.783 7.125 1.00 87.00 157 PRO A C 1
ATOM 1273 O O . PRO A 1 157 ? -9.402 -14.369 7.146 1.00 87.00 157 PRO A O 1
ATOM 1276 N N . ASP A 1 158 ? -11.267 -13.661 8.197 1.00 83.69 158 ASP A N 1
ATOM 1277 C CA . ASP A 1 158 ? -10.974 -14.345 9.452 1.00 83.69 158 ASP A CA 1
ATOM 1278 C C . ASP A 1 158 ? -11.172 -15.852 9.294 1.00 83.69 158 ASP A C 1
ATOM 1280 O O . ASP A 1 158 ? -11.985 -16.317 8.492 1.00 83.69 158 ASP A O 1
ATOM 1284 N N . LEU A 1 159 ? -10.405 -16.615 10.063 1.00 80.31 159 LEU A N 1
ATOM 1285 C CA . LEU A 1 159 ? -10.533 -18.063 10.091 1.00 80.31 159 LEU A CA 1
ATOM 1286 C C . LEU A 1 159 ? -11.592 -18.469 11.105 1.00 80.31 159 LEU A C 1
ATOM 1288 O O . LEU A 1 159 ? -11.833 -17.764 12.088 1.00 80.31 159 LEU A O 1
ATOM 1292 N N . ALA A 1 160 ? -12.226 -19.612 10.864 1.00 77.69 160 ALA A N 1
ATOM 1293 C CA . ALA A 1 160 ? -13.184 -20.153 11.814 1.00 77.69 160 ALA A CA 1
ATOM 1294 C C . ALA A 1 160 ? -12.483 -20.518 13.134 1.00 77.69 160 ALA A C 1
ATOM 1296 O O . ALA A 1 160 ? -11.349 -20.983 13.129 1.00 77.69 160 ALA A O 1
ATOM 1297 N N . GLU A 1 161 ? -13.178 -20.379 14.266 1.00 68.38 161 GLU A N 1
ATOM 1298 C CA . GLU A 1 161 ? -12.612 -20.616 15.610 1.00 68.38 161 GLU A CA 1
ATOM 1299 C C . GLU A 1 161 ? -12.036 -22.032 15.815 1.00 68.38 161 GLU A C 1
ATOM 1301 O O . GLU A 1 161 ? -11.200 -22.249 16.690 1.00 68.38 161 GLU A O 1
ATOM 1306 N N . TRP A 1 162 ? -12.483 -23.011 15.025 1.00 68.81 162 TRP A N 1
ATOM 1307 C CA . TRP A 1 162 ? -12.004 -24.398 15.062 1.00 68.81 162 TRP A CA 1
ATOM 1308 C C . TRP A 1 162 ? -10.849 -24.684 14.095 1.00 68.81 162 TRP A C 1
ATOM 1310 O O . TRP A 1 162 ? -10.324 -25.798 14.082 1.00 68.81 162 TRP A O 1
ATOM 1320 N N . GLU A 1 163 ? -10.490 -23.729 13.243 1.00 69.00 163 GLU A N 1
ATOM 1321 C CA . GLU A 1 163 ? -9.415 -23.861 12.270 1.00 69.00 163 GLU A CA 1
ATOM 1322 C C . GLU A 1 163 ? -8.131 -23.307 12.890 1.00 69.00 163 GLU A C 1
ATOM 1324 O O . GLU A 1 163 ? -8.038 -22.127 13.210 1.00 69.00 163 GLU A O 1
ATOM 1329 N N . SER A 1 164 ? -7.140 -24.172 13.110 1.00 63.38 164 SER A N 1
ATOM 1330 C CA . SER A 1 164 ? -5.817 -23.769 13.589 1.00 63.38 164 SER A CA 1
ATOM 1331 C C . SER A 1 164 ? -4.868 -23.644 12.390 1.00 63.38 164 SER A C 1
ATOM 1333 O O . SER A 1 164 ? -4.268 -24.647 11.993 1.00 63.38 164 SER A O 1
ATOM 1335 N N . PRO A 1 165 ? -4.721 -22.456 11.784 1.00 63.62 165 PRO A N 1
ATOM 1336 C CA . PRO A 1 165 ? -3.880 -22.256 10.599 1.00 63.62 165 PRO A CA 1
ATOM 1337 C C . PRO A 1 165 ? -2.381 -22.254 10.914 1.00 63.62 165 PRO A C 1
ATOM 1339 O O . PRO A 1 165 ? -1.564 -22.173 9.995 1.00 63.62 165 PRO A O 1
ATOM 1342 N N . ASP A 1 166 ? -2.015 -22.242 12.199 1.00 66.56 166 ASP A N 1
ATOM 1343 C CA . ASP A 1 166 ? -0.660 -21.945 12.637 1.00 66.56 166 ASP A CA 1
ATOM 1344 C C . ASP A 1 166 ? 0.318 -22.999 12.111 1.00 66.56 166 ASP A C 1
ATOM 1346 O O . ASP A 1 166 ? 0.409 -24.121 12.610 1.00 66.56 166 ASP A O 1
ATOM 1350 N N . GLY A 1 167 ? 1.063 -22.608 11.076 1.00 70.25 167 GLY A N 1
ATOM 1351 C CA . GLY A 1 167 ? 2.115 -23.414 10.467 1.00 70.25 167 GLY A CA 1
ATOM 1352 C C . GLY A 1 167 ? 1.720 -24.211 9.220 1.00 70.25 167 GLY A C 1
ATOM 1353 O O . GLY A 1 167 ? 2.600 -24.874 8.669 1.00 70.25 167 GLY A O 1
ATOM 1354 N N . ASP A 1 168 ? 0.476 -24.139 8.726 1.00 84.06 168 ASP A N 1
ATOM 1355 C CA . ASP A 1 168 ? 0.109 -24.775 7.449 1.00 84.06 168 ASP A CA 1
ATOM 1356 C C . ASP A 1 168 ? 0.288 -23.818 6.261 1.00 84.06 168 ASP A C 1
ATOM 1358 O O . ASP A 1 168 ? -0.588 -23.025 5.898 1.00 84.06 168 ASP A O 1
ATOM 1362 N N . TRP A 1 169 ? 1.453 -23.922 5.620 1.00 84.94 169 TRP A N 1
ATOM 1363 C CA . TRP A 1 169 ? 1.792 -23.149 4.426 1.00 84.94 169 TRP A CA 1
ATOM 1364 C C . TRP A 1 169 ? 0.812 -23.363 3.266 1.00 84.94 169 TRP A C 1
ATOM 1366 O O . TRP A 1 169 ? 0.500 -22.412 2.552 1.00 84.94 169 TRP A O 1
ATOM 1376 N N . ASN A 1 170 ? 0.313 -24.586 3.061 1.00 87.00 170 ASN A N 1
ATOM 1377 C CA . ASN A 1 170 ? -0.541 -24.883 1.909 1.00 87.00 170 ASN A CA 1
ATOM 1378 C C . ASN A 1 170 ? -1.917 -24.240 2.070 1.00 87.00 170 ASN A C 1
ATOM 1380 O O . ASN A 1 170 ? -2.456 -23.689 1.112 1.00 87.00 170 ASN A O 1
ATOM 1384 N N . HIS A 1 171 ? -2.457 -24.267 3.290 1.00 84.88 171 HIS A N 1
ATOM 1385 C CA . HIS A 1 171 ? -3.684 -23.550 3.616 1.00 84.88 171 HIS A CA 1
ATOM 1386 C C . HIS A 1 171 ? -3.519 -22.041 3.375 1.00 84.88 171 HIS A C 1
ATOM 1388 O O . HIS A 1 171 ? -4.339 -21.433 2.686 1.00 84.88 171 HIS A O 1
ATOM 1394 N N . GLY A 1 172 ? -2.422 -21.447 3.863 1.00 84.38 172 GLY A N 1
ATOM 1395 C CA . GLY A 1 172 ? -2.114 -20.033 3.625 1.00 84.38 172 GLY A CA 1
ATOM 1396 C C . GL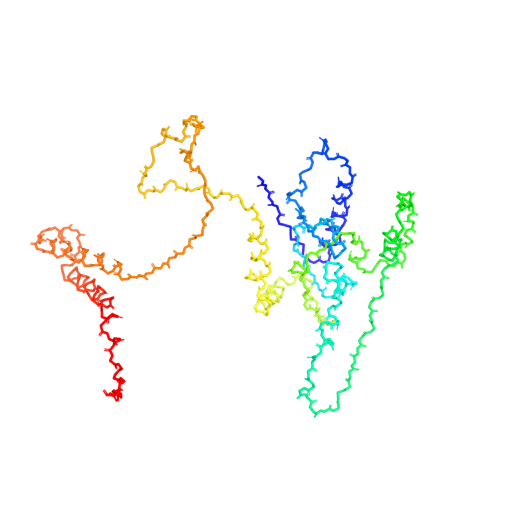Y A 1 172 ? -1.976 -19.689 2.139 1.00 84.38 172 GLY A C 1
ATOM 1397 O O . GLY A 1 172 ? -2.530 -18.690 1.687 1.00 84.38 172 GLY A O 1
ATOM 1398 N N . HIS A 1 173 ? -1.301 -20.541 1.364 1.00 87.56 173 HIS A N 1
ATOM 1399 C CA . HIS A 1 173 ? -1.135 -20.364 -0.078 1.00 87.56 173 HIS A CA 1
ATOM 1400 C C . HIS A 1 173 ? -2.471 -20.402 -0.828 1.00 87.56 173 HIS A C 1
ATOM 1402 O O . HIS A 1 173 ? -2.744 -19.514 -1.633 1.00 87.56 173 HIS A O 1
ATOM 1408 N N . ASN A 1 174 ? -3.329 -21.381 -0.530 1.00 88.44 174 ASN A N 1
ATOM 1409 C CA . ASN A 1 174 ? -4.649 -21.490 -1.152 1.00 88.44 174 ASN A CA 1
ATOM 1410 C C . ASN A 1 174 ? -5.550 -20.307 -0.774 1.00 88.44 174 ASN A C 1
ATOM 1412 O O . ASN A 1 174 ? -6.209 -19.741 -1.641 1.00 88.44 174 ASN A O 1
ATOM 1416 N N . SER A 1 175 ? -5.538 -19.897 0.500 1.00 87.56 175 SER A N 1
ATOM 1417 C CA . SER A 1 175 ? -6.291 -18.728 0.970 1.00 87.56 175 SER A CA 1
ATOM 1418 C C . SER A 1 175 ? -5.829 -17.442 0.282 1.00 87.56 175 SER A C 1
ATOM 1420 O O . SER A 1 175 ? -6.664 -16.620 -0.084 1.00 87.56 175 SER A O 1
ATOM 1422 N N . PHE A 1 176 ? -4.521 -17.279 0.065 1.00 88.19 176 PHE A N 1
ATOM 1423 C CA . PHE A 1 176 ? -3.979 -16.147 -0.681 1.00 88.19 176 PHE A CA 1
ATOM 1424 C C . PHE A 1 176 ? -4.376 -16.187 -2.163 1.00 88.19 176 PHE A C 1
ATOM 1426 O O . PHE A 1 176 ? -4.799 -15.165 -2.689 1.00 88.19 176 PHE A O 1
ATOM 1433 N N . SER A 1 177 ? -4.283 -17.349 -2.821 1.00 90.38 177 SER A N 1
ATOM 1434 C CA . SER A 1 177 ? -4.674 -17.505 -4.232 1.00 90.38 177 SER A CA 1
ATOM 1435 C C . SER A 1 177 ? -6.145 -17.161 -4.445 1.00 90.38 177 SER A C 1
ATOM 1437 O O . SER A 1 177 ? -6.476 -16.417 -5.358 1.00 90.38 177 SER A O 1
ATOM 1439 N N . GLN A 1 178 ? -7.020 -17.653 -3.567 1.00 90.56 178 GLN A N 1
ATOM 1440 C CA . GLN A 1 178 ? -8.442 -17.334 -3.621 1.00 90.56 178 GLN A CA 1
ATOM 1441 C C . GLN A 1 178 ? -8.694 -15.839 -3.387 1.00 90.56 178 GLN A C 1
ATOM 1443 O O . GLN A 1 178 ? -9.469 -15.219 -4.105 1.00 90.56 178 GLN A O 1
ATOM 1448 N N . TYR A 1 179 ? -8.004 -15.238 -2.414 1.00 90.62 179 TYR A N 1
ATOM 1449 C CA . TYR A 1 179 ? -8.122 -13.805 -2.153 1.00 90.62 179 TYR A CA 1
ATOM 1450 C C . TYR A 1 179 ? -7.672 -12.954 -3.352 1.00 90.62 179 TYR A C 1
ATOM 1452 O O . TYR A 1 179 ? -8.319 -11.951 -3.657 1.00 90.62 179 TYR A O 1
ATOM 1460 N N . ASP A 1 180 ? -6.592 -13.352 -4.034 1.00 91.31 180 ASP A N 1
ATOM 1461 C CA . ASP A 1 180 ? -6.107 -12.691 -5.249 1.00 91.31 180 ASP A CA 1
ATOM 1462 C C . ASP A 1 180 ? -7.116 -12.787 -6.397 1.00 91.31 180 ASP A C 1
ATOM 1464 O O . ASP A 1 180 ? -7.385 -11.781 -7.045 1.00 91.31 180 ASP A O 1
ATOM 1468 N N . GLU A 1 181 ? -7.734 -13.950 -6.606 1.00 90.56 181 GLU A N 1
ATOM 1469 C CA . GLU A 1 181 ? -8.795 -14.124 -7.607 1.00 90.56 181 GLU A CA 1
ATOM 1470 C C . GLU A 1 181 ? -10.018 -13.241 -7.314 1.00 90.56 181 GLU A C 1
ATOM 1472 O O . GLU A 1 181 ? -10.541 -12.593 -8.222 1.00 90.56 181 GLU A O 1
ATOM 1477 N N . ASP A 1 182 ? -10.440 -13.166 -6.049 1.00 89.56 182 ASP A N 1
ATOM 1478 C CA . ASP A 1 182 ? -11.632 -12.418 -5.636 1.00 89.56 182 ASP A CA 1
ATOM 1479 C C . ASP A 1 182 ? -11.435 -10.891 -5.700 1.00 89.56 182 ASP A C 1
ATOM 1481 O O . ASP A 1 182 ? -12.367 -10.154 -6.028 1.00 89.56 182 ASP A O 1
ATOM 1485 N N . HIS A 1 183 ? -10.233 -10.401 -5.377 1.00 84.19 183 HIS A N 1
ATOM 1486 C CA . HIS A 1 183 ? -9.952 -8.963 -5.229 1.00 84.19 183 HIS A CA 1
ATOM 1487 C C . HIS A 1 183 ? -9.028 -8.401 -6.315 1.00 84.19 183 HIS A C 1
ATOM 1489 O O . HIS A 1 183 ? -8.717 -7.208 -6.286 1.00 84.19 183 HIS A O 1
ATOM 1495 N N . ALA A 1 184 ? -8.572 -9.239 -7.253 1.00 87.56 184 ALA A N 1
ATOM 1496 C CA . ALA A 1 184 ? -7.534 -8.913 -8.229 1.00 87.56 184 ALA A CA 1
ATOM 1497 C C . ALA A 1 184 ? -6.324 -8.235 -7.560 1.00 87.56 184 ALA A C 1
ATOM 1499 O O . ALA A 1 184 ? -5.853 -7.195 -8.018 1.00 87.56 184 ALA A O 1
ATOM 1500 N N . LEU A 1 185 ? -5.843 -8.778 -6.438 1.00 87.69 185 LEU A N 1
ATOM 1501 C CA . LEU A 1 185 ? -4.812 -8.148 -5.605 1.00 87.69 185 LEU A CA 1
ATOM 1502 C C . LEU A 1 185 ? -3.548 -7.826 -6.415 1.00 87.69 185 LEU A C 1
ATOM 1504 O O . LEU A 1 185 ? -3.025 -6.710 -6.329 1.00 87.69 185 LEU A O 1
ATOM 1508 N N . MET A 1 186 ? -3.058 -8.798 -7.185 1.00 86.44 186 MET A N 1
ATOM 1509 C CA . MET A 1 186 ? -1.809 -8.709 -7.939 1.00 86.44 186 MET A CA 1
ATOM 1510 C C . MET A 1 186 ? -1.923 -7.725 -9.106 1.00 86.44 186 MET A C 1
ATOM 1512 O O . MET A 1 186 ? -1.031 -6.901 -9.293 1.00 86.44 186 MET A O 1
ATOM 1516 N N . GLU A 1 187 ? -3.024 -7.776 -9.857 1.00 84.69 187 GLU A N 1
ATOM 1517 C CA . GLU A 1 187 ? -3.254 -6.950 -11.055 1.00 84.69 187 GLU A CA 1
ATOM 1518 C C . GLU A 1 187 ? -3.853 -5.567 -10.736 1.00 84.69 187 GLU A C 1
ATOM 1520 O O . GLU A 1 187 ? -3.697 -4.624 -11.506 1.00 84.69 187 GLU A O 1
ATOM 1525 N N . GLY A 1 188 ? -4.509 -5.424 -9.587 1.00 84.94 188 GLY A N 1
ATOM 1526 C CA . GLY A 1 188 ? -5.118 -4.193 -9.099 1.00 84.94 188 GLY A CA 1
ATOM 1527 C C . GLY A 1 188 ? -4.211 -3.478 -8.106 1.00 84.94 188 GLY A C 1
ATOM 1528 O O . GLY A 1 188 ? -3.356 -2.683 -8.491 1.00 84.94 188 GLY A O 1
ATOM 1529 N N . SER A 1 189 ? -4.402 -3.734 -6.809 1.00 83.62 189 SER A N 1
ATOM 1530 C CA . SER A 1 189 ? -3.724 -2.998 -5.733 1.00 83.62 189 SER A CA 1
ATOM 1531 C C . SER A 1 189 ? -2.201 -3.029 -5.832 1.00 83.62 189 SER A C 1
ATOM 1533 O O . SER A 1 189 ? -1.571 -1.980 -5.720 1.00 83.62 189 SER A O 1
ATOM 1535 N N . LEU A 1 190 ? -1.602 -4.206 -6.031 1.00 86.44 190 LEU A N 1
ATOM 1536 C CA . LEU A 1 190 ? -0.149 -4.355 -6.065 1.00 86.44 190 LEU A CA 1
ATOM 1537 C C . LEU A 1 190 ? 0.436 -3.740 -7.333 1.00 86.44 190 LEU A C 1
ATOM 1539 O O . LEU A 1 190 ? 1.368 -2.943 -7.243 1.00 86.44 190 LEU A O 1
ATOM 1543 N N . ARG A 1 191 ? -0.113 -4.069 -8.505 1.00 85.38 191 ARG A N 1
ATOM 1544 C CA . ARG A 1 191 ? 0.362 -3.522 -9.777 1.00 85.38 191 ARG A CA 1
ATOM 1545 C C . ARG A 1 191 ? 0.255 -2.005 -9.823 1.00 85.38 191 ARG A C 1
ATOM 1547 O O . ARG A 1 191 ? 1.260 -1.363 -10.105 1.00 85.38 191 ARG A O 1
ATOM 1554 N N . LEU A 1 192 ? -0.906 -1.432 -9.498 1.00 83.38 192 LEU A N 1
ATOM 1555 C CA . LEU A 1 192 ? -1.083 0.025 -9.479 1.00 83.38 192 LEU A CA 1
ATOM 1556 C C . LEU A 1 192 ? -0.092 0.684 -8.521 1.00 83.38 192 LEU A C 1
ATOM 1558 O O . LEU A 1 192 ? 0.468 1.732 -8.822 1.00 83.38 192 LEU A O 1
ATOM 1562 N N . PHE A 1 193 ? 0.162 0.054 -7.376 1.00 84.69 193 PHE A N 1
ATOM 1563 C CA . PHE A 1 193 ? 1.114 0.575 -6.409 1.00 84.69 193 PHE A CA 1
ATOM 1564 C C . PHE A 1 193 ? 2.567 0.511 -6.894 1.00 84.69 193 PHE A C 1
ATOM 1566 O O . PHE A 1 193 ? 3.332 1.438 -6.642 1.00 84.69 193 PHE A O 1
ATOM 1573 N N . LEU A 1 194 ? 2.947 -0.541 -7.624 1.00 83.69 194 LEU A N 1
ATOM 1574 C CA . LEU A 1 194 ? 4.261 -0.635 -8.264 1.00 83.69 194 LEU A CA 1
ATOM 1575 C C . LEU A 1 194 ? 4.407 0.341 -9.438 1.00 83.69 194 LEU A C 1
ATOM 1577 O O . LEU A 1 194 ? 5.466 0.941 -9.592 1.00 83.69 194 LEU A O 1
ATOM 1581 N N . GLU A 1 195 ? 3.367 0.530 -10.248 1.00 81.81 195 GLU A N 1
ATOM 1582 C CA . GLU A 1 195 ? 3.371 1.475 -11.375 1.00 81.81 195 GLU A CA 1
ATOM 1583 C C . GLU A 1 195 ? 3.516 2.931 -10.915 1.00 81.81 195 GLU A C 1
ATOM 1585 O O . GLU A 1 195 ? 4.128 3.743 -11.605 1.00 81.81 195 GLU A O 1
ATOM 1590 N N . GLU A 1 196 ? 3.000 3.263 -9.731 1.00 77.69 196 GLU A N 1
ATOM 1591 C CA . GLU A 1 196 ? 3.209 4.568 -9.103 1.00 77.69 196 GLU A CA 1
ATOM 1592 C C . GLU A 1 196 ? 4.638 4.775 -8.590 1.00 77.69 196 GLU A C 1
ATOM 1594 O O . GLU A 1 196 ? 5.024 5.914 -8.317 1.00 77.69 196 GLU A O 1
ATOM 1599 N N . THR A 1 197 ? 5.418 3.703 -8.424 1.00 75.62 197 THR A N 1
ATOM 1600 C CA . THR A 1 197 ? 6.782 3.810 -7.910 1.00 75.62 197 THR A CA 1
ATOM 1601 C C . THR A 1 197 ? 7.793 4.049 -9.030 1.00 75.62 197 THR A C 1
ATOM 1603 O O . THR A 1 197 ? 7.786 3.371 -10.057 1.00 75.62 197 THR A O 1
ATOM 1606 N N . HIS A 1 198 ? 8.713 4.996 -8.834 1.00 67.81 198 HIS A N 1
ATOM 1607 C CA . HIS A 1 198 ? 9.856 5.210 -9.716 1.00 67.81 198 HIS A CA 1
ATOM 1608 C C . HIS A 1 198 ? 10.808 4.014 -9.632 1.00 67.81 198 HIS A C 1
ATOM 1610 O O . HIS A 1 198 ? 11.744 3.977 -8.826 1.00 67.81 198 HIS A O 1
ATOM 1616 N N . ALA A 1 199 ? 10.579 3.029 -10.497 1.00 58.06 199 ALA A N 1
ATOM 1617 C CA . ALA A 1 199 ? 11.494 1.920 -10.698 1.00 58.06 199 ALA A CA 1
ATOM 1618 C C . ALA A 1 199 ? 12.804 2.406 -11.342 1.00 58.06 199 ALA A C 1
ATOM 1620 O O . ALA A 1 199 ? 12.829 3.343 -12.144 1.00 58.06 199 ALA A O 1
ATOM 1621 N N . ALA A 1 200 ? 13.911 1.743 -11.004 1.00 54.00 200 ALA A N 1
ATOM 1622 C CA . ALA A 1 200 ? 15.181 1.988 -11.672 1.00 54.00 200 ALA A CA 1
ATOM 1623 C C . ALA A 1 200 ? 15.053 1.681 -13.173 1.00 54.00 200 ALA A C 1
ATOM 1625 O O . ALA A 1 200 ? 14.488 0.660 -13.567 1.00 54.00 200 ALA A O 1
ATOM 1626 N N . SER A 1 201 ? 15.605 2.563 -14.001 1.00 49.16 201 SER A N 1
ATOM 1627 C CA . SER A 1 201 ? 15.772 2.357 -15.436 1.00 49.16 201 SER A CA 1
ATOM 1628 C C . SER A 1 201 ? 16.442 1.008 -15.704 1.00 49.16 201 SER A C 1
ATOM 1630 O O . SER A 1 201 ? 17.502 0.691 -15.163 1.00 49.16 201 SER A O 1
ATOM 1632 N N . TYR A 1 202 ? 15.809 0.181 -16.538 1.00 50.41 202 TYR A N 1
ATOM 1633 C CA . TYR A 1 202 ? 16.404 -1.082 -16.955 1.00 50.41 202 TYR A CA 1
ATOM 1634 C C . TYR A 1 202 ? 17.590 -0.787 -17.887 1.00 50.41 202 TYR A C 1
ATOM 1636 O O . TYR A 1 202 ? 17.398 -0.116 -18.907 1.00 50.41 202 TYR A O 1
ATOM 1644 N N . PRO A 1 203 ? 18.813 -1.267 -17.588 1.00 50.19 203 PRO A N 1
ATOM 1645 C CA . PRO A 1 203 ? 19.922 -1.135 -18.515 1.00 50.19 203 PRO A CA 1
ATOM 1646 C C . PRO A 1 203 ? 19.616 -2.012 -19.725 1.00 50.19 203 PRO A C 1
ATOM 1648 O O . PRO A 1 203 ? 19.673 -3.237 -19.645 1.00 50.19 203 PRO A O 1
ATOM 1651 N N . ILE A 1 204 ? 19.260 -1.384 -20.844 1.00 47.97 204 ILE A N 1
ATOM 1652 C CA . ILE A 1 204 ? 18.964 -2.093 -22.086 1.00 47.97 204 ILE A CA 1
ATOM 1653 C C . ILE A 1 204 ? 20.234 -2.872 -22.475 1.00 47.97 204 ILE A C 1
ATOM 1655 O O . ILE A 1 204 ? 21.271 -2.242 -22.719 1.00 47.97 204 ILE A O 1
ATOM 1659 N N . PRO A 1 205 ? 20.202 -4.221 -22.540 1.00 49.56 205 PRO A N 1
ATOM 1660 C CA . PRO A 1 205 ? 21.275 -4.975 -23.159 1.00 49.56 205 PRO A CA 1
ATOM 1661 C C . PRO A 1 205 ? 21.404 -4.434 -24.571 1.00 49.56 205 PRO A C 1
ATOM 1663 O O . PRO A 1 205 ? 20.406 -4.374 -25.290 1.00 49.56 205 PRO A O 1
ATOM 1666 N N . THR A 1 206 ? 22.602 -3.987 -24.945 1.00 46.72 206 THR A N 1
ATOM 1667 C CA . THR A 1 206 ? 22.852 -3.403 -26.260 1.00 46.72 206 THR A CA 1
ATOM 1668 C C . THR A 1 206 ? 22.295 -4.351 -27.317 1.00 46.72 206 THR A C 1
ATOM 1670 O O . THR A 1 206 ? 22.791 -5.463 -27.498 1.00 46.72 206 THR A O 1
ATOM 1673 N N . SER A 1 207 ? 21.184 -3.953 -27.942 1.00 45.56 207 SER A N 1
ATOM 1674 C CA . SER A 1 207 ? 20.452 -4.811 -28.866 1.00 45.56 207 SER A CA 1
ATOM 1675 C C . SER A 1 207 ? 21.426 -5.270 -29.938 1.00 45.56 207 SER A C 1
ATOM 1677 O O . SER A 1 207 ? 22.049 -4.436 -30.600 1.00 45.56 207 SER A O 1
ATOM 1679 N N . PHE A 1 208 ? 21.597 -6.579 -30.091 1.00 39.44 208 PHE A N 1
ATOM 1680 C CA . PHE A 1 208 ? 22.322 -7.103 -31.232 1.00 39.44 208 PHE A CA 1
ATOM 1681 C C . PHE A 1 208 ? 21.369 -7.115 -32.443 1.00 39.44 208 PHE A C 1
ATOM 1683 O O . PHE A 1 208 ? 20.263 -7.640 -32.311 1.00 39.44 208 PHE A O 1
ATOM 1690 N N . PRO A 1 209 ? 21.764 -6.573 -33.611 1.00 48.97 209 PRO A N 1
ATOM 1691 C CA . PRO A 1 209 ? 23.055 -5.952 -33.905 1.00 48.97 209 PRO A CA 1
ATOM 1692 C C . PRO A 1 209 ? 23.139 -4.490 -33.426 1.00 48.97 209 PRO A C 1
ATOM 1694 O O . PRO A 1 209 ? 22.163 -3.743 -33.457 1.00 48.97 209 PRO A O 1
ATOM 1697 N N . SER A 1 210 ? 24.337 -4.080 -32.992 1.00 47.19 210 SER A N 1
ATOM 1698 C CA . SER A 1 210 ? 24.589 -2.787 -32.346 1.00 47.19 210 SER A CA 1
ATOM 1699 C C . SER A 1 210 ? 24.347 -1.602 -33.288 1.00 47.19 210 SER A C 1
ATOM 1701 O O . SER A 1 210 ? 25.141 -1.359 -34.200 1.00 47.19 210 SER A O 1
ATOM 1703 N N . PHE A 1 211 ? 23.316 -0.801 -33.026 1.00 48.56 211 PHE A N 1
ATOM 1704 C CA . PHE A 1 211 ? 23.142 0.491 -33.701 1.00 48.56 211 PHE A CA 1
ATOM 1705 C C . PHE A 1 211 ? 24.141 1.556 -33.216 1.00 48.56 211 PHE A C 1
ATOM 1707 O O . PHE A 1 211 ? 24.407 2.518 -33.933 1.00 48.56 211 PHE A O 1
ATOM 1714 N N . PHE A 1 212 ? 24.742 1.368 -32.035 1.00 50.84 212 PHE A N 1
ATOM 1715 C CA . PHE A 1 212 ? 25.623 2.348 -31.396 1.00 50.84 212 PHE A CA 1
ATOM 1716 C C . PHE A 1 212 ? 26.992 1.744 -31.088 1.00 50.84 212 PHE A C 1
ATOM 1718 O O . PHE A 1 212 ? 27.096 0.615 -30.602 1.00 50.84 212 PHE A O 1
ATOM 1725 N N . LYS A 1 213 ? 28.058 2.485 -31.399 1.00 54.66 213 LYS A N 1
ATOM 1726 C CA . LYS A 1 213 ? 29.434 2.043 -31.164 1.00 54.66 213 LYS A CA 1
ATOM 1727 C C . LYS A 1 213 ? 29.796 2.335 -29.711 1.00 54.66 213 LYS A C 1
ATOM 1729 O O . LYS A 1 213 ? 29.474 3.388 -29.178 1.00 54.66 213 LYS A O 1
ATOM 1734 N N . SER A 1 214 ? 30.535 1.429 -29.081 1.00 49.00 214 SER A N 1
ATOM 1735 C CA . SER A 1 214 ? 30.996 1.539 -27.687 1.00 49.00 214 SER A CA 1
ATOM 1736 C C . SER A 1 214 ? 31.759 2.835 -27.365 1.00 49.00 214 SER A C 1
ATOM 1738 O O . SER A 1 214 ? 31.764 3.269 -26.217 1.00 49.00 214 SER A O 1
ATOM 1740 N N . ALA A 1 215 ? 32.346 3.488 -28.372 1.00 55.03 215 ALA A N 1
ATOM 1741 C CA . ALA A 1 215 ? 33.000 4.789 -28.236 1.00 55.03 215 ALA A CA 1
ATOM 1742 C C . ALA A 1 215 ? 32.036 5.943 -27.882 1.00 55.03 215 ALA A C 1
ATOM 1744 O O . ALA A 1 215 ? 32.467 6.918 -27.265 1.00 55.03 215 ALA A O 1
ATOM 1745 N N . ASP A 1 216 ? 30.750 5.826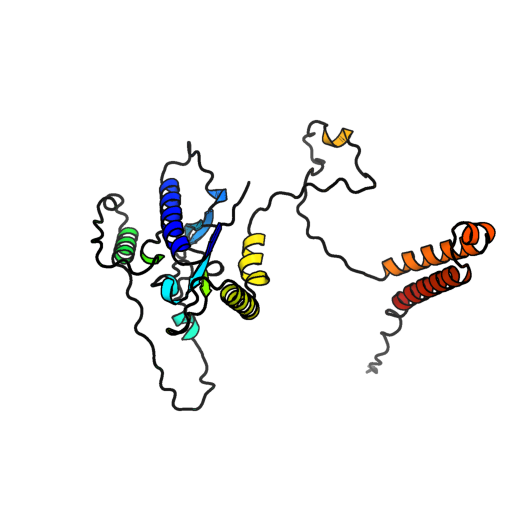 -28.228 1.00 53.62 216 ASP A N 1
ATOM 1746 C CA . ASP A 1 216 ? 29.744 6.878 -28.024 1.00 53.62 216 ASP A CA 1
ATOM 1747 C C . ASP A 1 216 ? 29.230 6.921 -26.571 1.00 53.62 216 ASP A C 1
ATOM 1749 O O . ASP A 1 216 ? 28.808 7.971 -26.094 1.00 53.62 216 ASP A O 1
ATOM 1753 N N . VAL A 1 217 ? 29.341 5.807 -25.836 1.00 52.41 217 VAL A N 1
ATOM 1754 C CA . VAL A 1 217 ? 28.903 5.665 -24.431 1.00 52.41 217 VAL A CA 1
ATOM 1755 C C . VAL A 1 217 ? 29.933 6.231 -23.444 1.00 52.41 217 VAL A C 1
ATOM 1757 O O . VAL A 1 217 ? 29.579 6.713 -22.373 1.00 52.41 217 VAL A O 1
ATOM 1760 N N . THR A 1 218 ? 31.221 6.203 -23.797 1.00 53.88 218 THR A N 1
ATOM 1761 C CA . THR A 1 218 ? 32.316 6.696 -22.938 1.00 53.88 218 THR A CA 1
ATOM 1762 C C . THR A 1 218 ? 32.655 8.174 -23.152 1.00 53.88 218 THR A C 1
ATOM 1764 O O . THR A 1 218 ? 33.528 8.714 -22.472 1.00 53.88 218 THR A O 1
ATOM 1767 N N . ALA A 1 219 ? 32.020 8.829 -24.126 1.00 57.31 219 ALA A N 1
ATOM 1768 C CA . ALA A 1 219 ? 32.282 10.226 -24.440 1.00 57.31 219 ALA A CA 1
ATOM 1769 C C . ALA A 1 219 ? 31.621 11.163 -23.405 1.00 57.31 219 ALA A C 1
ATOM 1771 O O . ALA A 1 219 ? 30.514 10.893 -22.941 1.00 57.31 219 ALA A O 1
ATOM 1772 N N . PRO A 1 220 ? 32.258 12.290 -23.040 1.00 57.44 220 PRO A N 1
ATOM 1773 C CA . PRO A 1 220 ? 31.666 13.247 -22.112 1.00 57.44 220 PRO A CA 1
ATOM 1774 C C . PRO A 1 220 ? 30.370 13.838 -22.686 1.00 57.44 220 PRO A C 1
ATOM 1776 O O . PRO A 1 220 ? 30.323 14.240 -23.853 1.00 57.44 220 PRO A O 1
ATOM 1779 N N . VAL A 1 221 ? 29.334 13.915 -21.844 1.00 58.09 221 VAL A N 1
ATOM 1780 C CA . VAL A 1 221 ? 27.995 14.419 -22.190 1.00 58.09 221 VAL A CA 1
ATOM 1781 C C . VAL A 1 221 ? 28.102 15.816 -22.809 1.00 58.09 221 VAL A C 1
ATOM 1783 O O . VAL A 1 221 ? 28.447 16.790 -22.136 1.00 58.09 221 VAL A O 1
ATOM 1786 N N . ARG A 1 222 ? 27.797 15.939 -24.106 1.00 57.28 222 ARG A N 1
ATOM 1787 C CA . ARG A 1 222 ? 27.731 17.245 -24.774 1.00 57.28 222 ARG A CA 1
ATOM 1788 C C . ARG A 1 222 ? 26.433 17.938 -24.370 1.00 57.28 222 ARG A C 1
ATOM 1790 O O . ARG A 1 222 ? 25.360 17.458 -24.706 1.00 57.28 222 ARG A O 1
ATOM 1797 N N . ARG A 1 223 ? 26.515 19.079 -23.680 1.00 53.62 223 ARG A N 1
ATOM 1798 C CA . ARG A 1 223 ? 25.333 19.905 -23.378 1.00 53.62 223 ARG A CA 1
ATOM 1799 C C . ARG A 1 223 ? 24.854 20.616 -24.651 1.00 53.62 223 ARG A C 1
ATOM 1801 O O . ARG A 1 223 ? 25.561 21.467 -25.183 1.00 53.62 223 ARG A O 1
ATOM 1808 N N . GLY A 1 224 ? 23.664 20.252 -25.127 1.00 55.66 224 GLY A N 1
ATOM 1809 C CA . GLY A 1 224 ? 22.976 20.833 -26.284 1.00 55.66 224 GLY A CA 1
ATOM 1810 C C . GLY A 1 224 ? 21.601 20.184 -26.501 1.00 55.66 224 GLY A C 1
ATOM 1811 O O . GLY A 1 224 ? 21.290 19.190 -25.860 1.00 55.66 224 GLY A O 1
ATOM 1812 N N . ILE A 1 225 ? 20.789 20.723 -27.417 1.00 51.25 225 ILE A N 1
ATOM 1813 C CA . ILE A 1 225 ? 19.403 20.276 -27.706 1.00 51.25 225 ILE A CA 1
ATOM 1814 C C . ILE A 1 225 ? 19.333 18.824 -28.253 1.00 51.25 225 ILE A C 1
ATOM 1816 O O . ILE A 1 225 ? 18.271 18.215 -28.269 1.00 51.25 225 ILE A O 1
ATOM 1820 N N . LEU A 1 226 ? 20.471 18.244 -28.657 1.00 47.38 226 LEU A N 1
ATOM 1821 C CA . LEU A 1 226 ? 20.612 16.869 -29.159 1.00 47.38 226 LEU A CA 1
ATOM 1822 C C . LEU A 1 226 ? 21.405 15.982 -28.179 1.00 47.38 226 LEU A C 1
ATOM 1824 O O . LEU A 1 226 ? 22.386 15.342 -28.557 1.00 47.38 226 LEU A O 1
ATOM 1828 N N . THR A 1 227 ? 21.034 15.978 -26.901 1.00 50.12 227 THR A N 1
ATOM 1829 C CA . THR A 1 227 ? 21.544 14.998 -25.928 1.00 50.12 227 THR A CA 1
ATOM 1830 C C . THR A 1 227 ? 20.837 13.658 -26.117 1.00 50.12 227 THR A C 1
ATOM 1832 O O . THR A 1 227 ? 19.619 13.577 -25.973 1.00 50.12 227 THR A O 1
ATOM 1835 N N . GLN A 1 228 ? 21.598 12.612 -26.443 1.00 50.09 228 GLN A N 1
ATOM 1836 C CA . GLN A 1 228 ? 21.087 11.252 -26.625 1.00 50.09 228 GLN A CA 1
ATOM 1837 C C . GLN A 1 228 ? 20.772 10.609 -25.257 1.00 50.09 228 GLN A C 1
ATOM 1839 O O . GLN A 1 228 ? 21.625 10.668 -24.367 1.00 50.09 228 GLN A O 1
ATOM 1844 N N . PRO A 1 229 ? 19.578 10.020 -25.057 1.00 49.25 229 PRO A N 1
ATOM 1845 C CA . PRO A 1 229 ? 19.208 9.417 -23.781 1.00 49.25 229 PRO A CA 1
ATOM 1846 C C . PRO A 1 229 ? 19.963 8.099 -23.571 1.00 49.25 229 PRO A C 1
ATOM 1848 O O . PRO A 1 229 ? 19.952 7.224 -24.435 1.00 49.25 229 PRO A O 1
ATOM 1851 N N . VAL A 1 230 ? 20.638 7.976 -22.425 1.00 53.72 230 VAL A N 1
ATOM 1852 C CA . VAL A 1 230 ? 21.399 6.777 -22.016 1.00 53.72 230 VAL A CA 1
ATOM 1853 C C . VAL A 1 230 ? 20.466 5.687 -21.465 1.00 53.72 230 VAL A C 1
ATOM 1855 O O . VAL A 1 230 ? 20.810 4.510 -21.472 1.00 53.72 230 VAL A O 1
ATOM 1858 N N . GLU A 1 231 ? 19.262 6.074 -21.040 1.00 52.19 231 GLU A N 1
ATOM 1859 C CA . GLU A 1 231 ? 18.237 5.225 -20.435 1.00 52.19 231 GLU A CA 1
ATOM 1860 C C . GLU A 1 231 ? 16.854 5.717 -20.888 1.00 52.19 231 GLU A C 1
ATOM 1862 O O . GLU A 1 231 ? 16.659 6.922 -21.085 1.00 52.19 231 GLU A O 1
ATOM 1867 N N . CYS A 1 232 ? 15.886 4.813 -21.061 1.00 46.22 232 CYS A N 1
ATOM 1868 C CA . CYS A 1 232 ? 14.493 5.184 -21.312 1.00 46.22 232 CYS A CA 1
ATOM 1869 C C . CYS A 1 232 ? 13.524 4.257 -20.566 1.00 46.22 232 CYS A C 1
ATOM 1871 O O . CYS A 1 232 ? 13.783 3.066 -20.403 1.00 46.22 232 CYS A O 1
ATOM 1873 N N . ALA A 1 233 ? 12.402 4.815 -20.108 1.00 45.66 233 ALA A N 1
ATOM 1874 C CA . ALA A 1 233 ? 11.288 4.034 -19.583 1.00 45.66 233 ALA A CA 1
ATOM 1875 C C . ALA A 1 233 ? 10.530 3.407 -20.762 1.00 45.66 233 ALA A C 1
ATOM 1877 O O . ALA A 1 233 ? 10.130 4.124 -21.682 1.00 45.66 233 ALA A O 1
ATOM 1878 N N . MET A 1 234 ? 10.350 2.085 -20.762 1.00 47.62 234 MET A N 1
ATOM 1879 C CA . MET A 1 234 ? 9.664 1.387 -21.849 1.00 47.62 234 MET A CA 1
ATOM 1880 C C . MET A 1 234 ? 8.722 0.299 -21.335 1.00 47.62 234 MET A C 1
ATOM 1882 O O . MET A 1 234 ? 9.078 -0.482 -20.457 1.00 47.62 234 MET A O 1
ATOM 1886 N N . PHE A 1 235 ? 7.540 0.233 -21.949 1.00 47.84 235 PHE A N 1
ATOM 1887 C CA . PHE A 1 235 ? 6.633 -0.911 -21.900 1.00 47.84 235 PHE A CA 1
ATOM 1888 C C . PHE A 1 235 ? 6.817 -1.722 -23.189 1.00 47.84 235 PHE A C 1
ATOM 1890 O O . PHE A 1 235 ? 6.922 -1.138 -24.269 1.00 47.84 235 PHE A O 1
ATOM 1897 N N . SER A 1 236 ? 6.872 -3.053 -23.095 1.00 44.88 236 SER A N 1
ATOM 1898 C CA . SER A 1 236 ? 6.965 -3.935 -24.267 1.00 44.88 236 SER A CA 1
ATOM 1899 C C . SER A 1 236 ? 5.644 -4.662 -24.482 1.00 44.88 236 SER A C 1
ATOM 1901 O O . SER A 1 236 ? 5.105 -5.262 -23.555 1.00 44.88 236 SER A O 1
ATOM 1903 N N . SER A 1 237 ? 5.139 -4.613 -25.712 1.00 47.44 237 SER A N 1
ATOM 1904 C CA . SER A 1 237 ? 3.981 -5.375 -26.172 1.00 47.44 237 SER A CA 1
ATOM 1905 C C . SER A 1 237 ? 4.282 -5.932 -27.562 1.00 47.44 237 SER A C 1
ATOM 1907 O O . SER A 1 237 ? 4.899 -5.253 -28.384 1.00 47.44 237 SER A O 1
ATOM 1909 N N . LEU A 1 238 ? 3.882 -7.179 -27.813 1.00 54.94 238 LEU A N 1
ATOM 1910 C CA . LEU A 1 238 ? 4.052 -7.858 -29.094 1.00 54.94 238 LEU A CA 1
ATOM 1911 C C . LEU A 1 238 ? 2.697 -7.921 -29.801 1.00 54.94 238 LEU A C 1
ATOM 1913 O O . LEU A 1 238 ? 1.767 -8.547 -29.298 1.00 54.94 238 LEU A O 1
ATOM 1917 N N . SER A 1 239 ? 2.601 -7.314 -30.983 1.00 52.56 239 SER A N 1
ATOM 1918 C CA . SER A 1 239 ? 1.431 -7.425 -31.854 1.00 52.56 239 SER A CA 1
ATOM 1919 C C . SER A 1 239 ? 1.830 -7.947 -33.233 1.00 52.56 239 SER A C 1
ATOM 1921 O O . SER A 1 239 ? 2.903 -7.644 -33.756 1.00 52.56 239 SER A O 1
ATOM 1923 N N . THR A 1 240 ? 0.966 -8.776 -33.813 1.00 67.50 240 THR A N 1
ATOM 1924 C CA . THR A 1 240 ? 1.081 -9.252 -35.196 1.00 67.50 240 THR A CA 1
ATOM 1925 C C . THR A 1 240 ? 0.090 -8.475 -36.064 1.00 67.50 240 THR A C 1
ATOM 1927 O O . THR A 1 240 ? -0.960 -8.048 -35.586 1.00 67.50 240 THR A O 1
ATOM 1930 N N . GLY A 1 241 ? 0.440 -8.217 -37.325 1.00 67.75 241 GLY A N 1
ATOM 1931 C CA . GLY A 1 241 ? -0.365 -7.392 -38.231 1.00 67.75 241 GLY A CA 1
ATOM 1932 C C . GLY A 1 241 ? 0.035 -7.608 -39.686 1.00 67.75 241 GLY A C 1
ATOM 1933 O O . GLY A 1 241 ? 1.028 -8.266 -39.960 1.00 67.75 241 GLY A O 1
ATOM 1934 N N . THR A 1 242 ? -0.694 -7.040 -40.642 1.00 71.19 242 THR A N 1
ATOM 1935 C CA . THR A 1 242 ? -0.541 -7.328 -42.087 1.00 71.19 242 THR A CA 1
ATOM 1936 C C . THR A 1 242 ? 0.879 -7.138 -42.646 1.00 71.19 242 THR A C 1
ATOM 1938 O O . THR A 1 242 ? 1.276 -7.851 -43.561 1.00 71.19 242 THR A O 1
ATOM 1941 N N . SER A 1 243 ? 1.714 -6.283 -42.045 1.00 68.69 243 SER A N 1
ATOM 1942 C CA . SER A 1 243 ? 3.133 -6.140 -42.428 1.00 68.69 243 SER A CA 1
ATOM 1943 C C . SER A 1 243 ? 3.973 -7.412 -42.193 1.00 68.69 243 SER A C 1
ATOM 1945 O O . SER A 1 243 ? 4.932 -7.665 -42.927 1.00 68.69 243 SER A O 1
ATOM 1947 N N . THR A 1 244 ? 3.604 -8.268 -41.227 1.00 76.19 244 THR A N 1
ATOM 1948 C CA . THR A 1 244 ? 4.295 -9.551 -41.000 1.00 76.19 244 THR A CA 1
ATOM 1949 C C . THR A 1 244 ? 4.056 -10.550 -42.133 1.00 76.19 244 THR A C 1
ATOM 1951 O O . THR A 1 244 ? 4.878 -11.444 -42.320 1.00 76.19 244 THR A O 1
ATOM 1954 N N . ALA A 1 245 ? 3.010 -10.361 -42.950 1.00 80.00 245 ALA A N 1
ATOM 1955 C CA . ALA A 1 245 ? 2.756 -11.181 -44.132 1.00 80.00 245 ALA A CA 1
ATOM 1956 C C . ALA A 1 245 ? 3.902 -11.075 -45.151 1.00 80.00 245 ALA A C 1
ATOM 1958 O O . ALA A 1 245 ? 4.405 -12.091 -45.628 1.00 80.00 245 ALA A O 1
ATOM 1959 N N . HIS A 1 246 ? 4.403 -9.864 -45.425 1.00 80.62 246 HIS A N 1
ATOM 1960 C CA . HIS A 1 246 ? 5.484 -9.646 -46.397 1.00 80.62 246 HIS A CA 1
ATOM 1961 C C . HIS A 1 246 ? 6.811 -10.318 -46.012 1.00 80.62 246 HIS A C 1
ATOM 1963 O O . HIS A 1 246 ? 7.636 -10.622 -46.880 1.00 80.62 246 HIS A O 1
ATOM 1969 N N . LEU A 1 247 ? 7.025 -10.573 -44.717 1.00 82.56 247 LEU A N 1
ATOM 1970 C CA . LEU A 1 247 ? 8.161 -11.369 -44.261 1.00 82.56 247 LEU A CA 1
ATOM 1971 C C . LEU A 1 247 ? 7.982 -12.832 -44.672 1.00 82.56 247 LEU A C 1
ATOM 1973 O O . LEU A 1 247 ? 8.911 -13.407 -45.238 1.00 82.56 247 LEU A O 1
ATOM 1977 N N . PHE A 1 248 ? 6.793 -13.411 -44.480 1.00 88.12 248 PHE A N 1
ATOM 1978 C CA . PHE A 1 248 ? 6.510 -14.788 -44.893 1.00 88.12 248 PHE A CA 1
ATOM 1979 C C . PHE A 1 248 ? 6.684 -14.990 -46.405 1.00 88.12 248 PHE A C 1
ATOM 1981 O O . PHE A 1 248 ? 7.358 -15.940 -46.801 1.00 88.12 248 PHE A O 1
ATOM 1988 N N . SER A 1 249 ? 6.221 -14.060 -47.252 1.00 89.00 249 SER A N 1
ATOM 1989 C CA . SER A 1 249 ? 6.415 -14.163 -48.713 1.00 89.00 249 SER A CA 1
ATOM 1990 C C . SER A 1 249 ? 7.872 -14.002 -49.153 1.00 89.00 249 SER A C 1
ATOM 1992 O O . SER A 1 249 ? 8.335 -14.684 -50.075 1.00 89.00 249 SER A O 1
ATOM 1994 N N . SER A 1 250 ? 8.634 -13.141 -48.472 1.00 88.88 250 SER A N 1
ATOM 1995 C CA . SER A 1 250 ? 10.065 -12.962 -48.739 1.00 88.88 250 SER A CA 1
ATOM 1996 C C . SER A 1 250 ? 10.868 -14.211 -48.363 1.00 88.88 250 SER A C 1
ATOM 1998 O O . SER A 1 250 ? 11.737 -14.641 -49.126 1.00 88.88 250 SER A O 1
ATOM 2000 N N . TYR A 1 251 ? 10.554 -14.829 -47.220 1.00 88.81 251 TYR A N 1
ATOM 2001 C CA . TYR A 1 251 ? 11.180 -16.081 -46.797 1.00 88.81 251 TYR A CA 1
ATOM 2002 C C . TYR A 1 251 ? 10.777 -17.254 -47.695 1.00 88.81 251 TYR A C 1
ATOM 2004 O O . TYR A 1 251 ? 11.660 -17.999 -48.121 1.00 88.81 251 TYR A O 1
ATOM 2012 N N . ALA A 1 252 ? 9.503 -17.373 -48.077 1.00 91.62 252 ALA A N 1
ATOM 2013 C CA . ALA A 1 252 ? 9.041 -18.394 -49.018 1.00 91.62 252 ALA A CA 1
ATOM 2014 C C . ALA A 1 252 ? 9.767 -18.291 -50.375 1.00 91.62 252 ALA A C 1
ATOM 2016 O O . ALA A 1 252 ? 10.341 -19.266 -50.861 1.00 91.62 252 ALA A O 1
ATOM 2017 N N . SER A 1 253 ? 9.875 -17.079 -50.932 1.00 90.94 253 SER A N 1
ATOM 2018 C CA . SER A 1 253 ? 10.582 -16.823 -52.200 1.00 90.94 253 SER A CA 1
ATOM 2019 C C . SER A 1 253 ? 12.082 -17.140 -52.131 1.00 90.94 253 SER A C 1
ATOM 2021 O O . SER A 1 253 ? 12.688 -17.613 -53.105 1.00 90.94 253 SER A O 1
ATOM 2023 N N . ALA A 1 254 ? 12.709 -16.887 -50.978 1.00 86.69 254 ALA A N 1
ATOM 2024 C CA . ALA A 1 254 ? 14.101 -17.247 -50.741 1.00 86.69 254 ALA A CA 1
ATOM 2025 C C . ALA A 1 254 ? 14.270 -18.772 -50.694 1.00 86.69 254 ALA A C 1
ATOM 2027 O O . ALA A 1 254 ? 15.146 -19.305 -51.379 1.00 86.69 254 ALA A O 1
ATOM 2028 N N . ILE A 1 255 ? 13.404 -19.474 -49.959 1.00 85.50 255 ILE A N 1
ATOM 2029 C CA . ILE A 1 255 ? 13.411 -20.939 -49.846 1.00 85.50 255 ILE A CA 1
ATOM 2030 C C . ILE A 1 255 ? 13.225 -21.593 -51.223 1.00 85.50 255 ILE A C 1
ATOM 2032 O O . ILE A 1 255 ? 14.010 -22.461 -51.604 1.00 85.50 255 ILE A O 1
ATOM 2036 N N . GLU A 1 256 ? 12.292 -21.110 -52.043 1.00 87.00 256 GLU A N 1
ATOM 2037 C CA . GLU A 1 256 ? 12.108 -21.593 -53.418 1.00 87.00 256 GLU A CA 1
ATOM 2038 C C . GLU A 1 256 ? 13.339 -21.369 -54.308 1.00 87.00 256 GLU A C 1
ATOM 2040 O O . GLU A 1 256 ? 13.685 -22.202 -55.154 1.00 87.00 256 GLU A O 1
ATOM 2045 N N . SER A 1 257 ? 14.031 -20.243 -54.126 1.00 84.38 257 SER A N 1
ATOM 2046 C CA . SER A 1 257 ? 15.264 -19.937 -54.858 1.00 84.38 257 SER A CA 1
ATOM 2047 C C . SER A 1 257 ? 16.411 -20.874 -54.466 1.00 84.38 257 SER A C 1
ATOM 2049 O O . SER A 1 257 ? 17.234 -21.229 -55.317 1.00 84.38 257 SER A O 1
ATOM 2051 N N . TYR A 1 258 ? 16.443 -21.321 -53.208 1.00 76.69 258 TYR A N 1
ATOM 2052 C CA . TYR A 1 258 ? 17.375 -22.339 -52.726 1.00 76.69 258 TYR A CA 1
ATOM 2053 C C . TYR A 1 258 ? 17.008 -23.747 -53.209 1.00 76.69 258 TYR A C 1
ATOM 2055 O O . TYR A 1 258 ? 17.892 -24.466 -53.670 1.00 76.69 258 TYR A O 1
ATOM 2063 N N . LEU A 1 259 ? 15.724 -24.112 -53.236 1.00 76.94 259 LEU A N 1
ATOM 2064 C CA . LEU A 1 259 ? 15.246 -25.389 -53.788 1.00 76.94 259 LEU A CA 1
ATOM 2065 C C . LEU A 1 259 ? 15.572 -25.557 -55.281 1.00 76.94 259 LEU A C 1
ATOM 2067 O O . LEU A 1 259 ? 15.879 -26.658 -55.742 1.00 76.94 259 LEU A O 1
ATOM 2071 N N . LYS A 1 260 ? 15.579 -24.459 -56.049 1.00 79.50 260 LYS A N 1
ATOM 2072 C CA . LYS A 1 260 ? 16.022 -24.454 -57.458 1.00 79.50 260 LYS A CA 1
ATOM 2073 C C . LYS A 1 260 ? 17.513 -24.784 -57.607 1.00 79.50 260 LYS A C 1
ATOM 2075 O O . LYS A 1 260 ? 17.933 -25.271 -58.655 1.00 79.50 260 LYS A O 1
ATOM 2080 N N . ARG A 1 261 ? 18.313 -24.580 -56.557 1.00 74.25 261 ARG A N 1
ATOM 2081 C CA . ARG A 1 261 ? 19.738 -24.934 -56.473 1.00 74.25 261 ARG A CA 1
ATOM 2082 C C . ARG A 1 261 ? 19.905 -26.240 -55.682 1.00 74.25 261 ARG A C 1
ATOM 2084 O O . ARG A 1 261 ? 20.590 -26.284 -54.664 1.00 74.25 261 ARG A O 1
ATOM 2091 N N . LYS A 1 262 ? 19.296 -27.315 -56.202 1.00 61.69 262 LYS A N 1
ATOM 2092 C CA . LYS A 1 262 ? 19.163 -28.655 -55.590 1.00 61.69 262 LYS A CA 1
ATOM 2093 C C . LYS A 1 262 ? 20.341 -29.193 -54.746 1.00 61.69 262 LYS A C 1
ATOM 2095 O O . LYS A 1 262 ? 20.058 -29.682 -53.658 1.00 61.69 262 LYS A O 1
ATOM 2100 N N . PRO A 1 263 ? 21.631 -29.107 -55.144 1.00 60.47 263 PRO A N 1
ATOM 2101 C CA . PRO A 1 263 ? 22.706 -29.748 -54.373 1.00 60.47 263 PRO A CA 1
ATOM 2102 C C . PRO A 1 263 ? 22.968 -29.136 -52.984 1.00 60.47 263 PRO A C 1
ATOM 2104 O O . PRO A 1 263 ? 23.713 -29.724 -52.208 1.00 60.47 263 PRO A O 1
ATOM 2107 N N . ALA A 1 264 ? 22.400 -27.969 -52.658 1.00 60.25 264 ALA A N 1
ATOM 2108 C CA . ALA A 1 264 ? 22.623 -27.305 -51.371 1.00 60.25 264 ALA A CA 1
ATOM 2109 C C . ALA A 1 264 ? 21.678 -27.779 -50.252 1.00 60.25 264 ALA A C 1
ATOM 2111 O O . ALA A 1 264 ? 22.065 -27.757 -49.089 1.00 60.25 264 ALA A O 1
ATOM 2112 N N . VAL A 1 265 ? 20.458 -28.207 -50.589 1.00 61.41 265 VAL A N 1
ATOM 2113 C CA . VAL A 1 265 ? 19.422 -28.548 -49.596 1.00 61.41 265 VAL A CA 1
ATOM 2114 C C . VAL A 1 265 ? 19.664 -29.943 -49.014 1.00 61.41 265 VAL A C 1
ATOM 2116 O O . VAL A 1 265 ? 19.706 -30.104 -47.797 1.00 61.41 265 VAL A O 1
ATOM 2119 N N . GLU A 1 266 ? 19.974 -30.917 -49.874 1.00 63.38 266 GLU A N 1
ATOM 2120 C CA . GLU A 1 266 ? 20.330 -32.282 -49.458 1.00 63.38 266 GLU A CA 1
ATOM 2121 C C . GLU A 1 266 ? 21.658 -32.319 -48.677 1.00 63.38 266 GLU A C 1
ATOM 2123 O O . GLU A 1 266 ? 21.812 -33.093 -47.734 1.00 63.38 266 GLU A O 1
ATOM 2128 N N . ALA A 1 267 ? 22.610 -31.435 -49.009 1.00 67.19 267 ALA A N 1
ATOM 2129 C CA . ALA A 1 267 ? 23.889 -31.310 -48.300 1.00 67.19 267 ALA A CA 1
ATOM 2130 C C . ALA A 1 267 ? 23.750 -30.757 -46.869 1.00 67.19 267 ALA A C 1
ATOM 2132 O O . ALA A 1 267 ? 24.635 -30.971 -46.040 1.00 67.19 267 ALA A O 1
ATOM 2133 N N . LEU A 1 268 ? 22.652 -30.055 -46.580 1.00 68.88 268 LEU A N 1
ATOM 2134 C CA . LEU A 1 268 ? 22.306 -29.553 -45.249 1.00 68.88 268 LEU A CA 1
ATOM 2135 C C . LEU A 1 268 ? 21.451 -30.552 -44.449 1.00 68.88 268 LEU A C 1
ATOM 2137 O O . LEU A 1 268 ? 21.117 -30.273 -43.301 1.00 68.88 268 LEU A O 1
ATOM 2141 N N . GLY A 1 269 ? 21.141 -31.718 -45.027 1.00 71.69 269 GLY A N 1
ATOM 2142 C CA . GLY A 1 269 ? 20.378 -32.777 -44.369 1.00 71.69 269 GLY A CA 1
ATOM 2143 C C . GLY A 1 269 ? 18.870 -32.534 -44.321 1.00 71.69 269 GLY A C 1
ATOM 2144 O O . GLY A 1 269 ? 18.192 -33.204 -43.550 1.00 71.69 269 GLY A O 1
ATOM 2145 N N . PHE A 1 270 ? 18.353 -31.597 -45.120 1.00 76.94 270 PHE A N 1
ATOM 2146 C CA . PHE A 1 270 ? 16.919 -31.330 -45.215 1.00 76.94 270 PHE A CA 1
ATOM 2147 C C . PHE A 1 270 ? 16.291 -32.112 -46.366 1.00 76.94 270 PHE A C 1
ATOM 2149 O O . PHE A 1 270 ? 16.865 -32.178 -47.459 1.00 76.94 270 PHE A O 1
ATOM 2156 N N . ASP A 1 271 ? 15.097 -32.660 -46.137 1.00 82.62 271 ASP A N 1
ATOM 2157 C CA . ASP A 1 271 ? 14.303 -33.237 -47.214 1.00 82.62 271 ASP A CA 1
ATOM 2158 C C . ASP A 1 271 ? 13.784 -32.110 -48.116 1.00 82.62 271 ASP A C 1
ATOM 2160 O O . ASP A 1 271 ? 13.196 -31.121 -47.673 1.00 82.62 271 ASP A O 1
ATOM 2164 N N . SER A 1 272 ? 14.034 -32.244 -49.416 1.00 79.88 272 SER A N 1
ATOM 2165 C CA . SER A 1 272 ? 13.607 -31.255 -50.398 1.00 79.88 272 SER A CA 1
ATOM 2166 C C . SER A 1 272 ? 12.088 -31.130 -50.486 1.00 79.88 272 SER A C 1
ATOM 2168 O O . SER A 1 272 ? 11.611 -30.088 -50.933 1.00 79.88 272 SER A O 1
ATOM 2170 N N . ASP A 1 273 ? 11.346 -32.169 -50.101 1.00 83.88 273 ASP A N 1
ATOM 2171 C CA . ASP A 1 273 ? 9.886 -32.142 -50.078 1.00 83.88 273 ASP A CA 1
ATOM 2172 C C . ASP A 1 273 ? 9.368 -31.426 -48.818 1.00 83.88 273 ASP A C 1
ATOM 2174 O O . ASP A 1 273 ? 8.561 -30.513 -48.955 1.00 83.88 273 ASP A O 1
ATOM 2178 N N . GLU A 1 274 ? 9.952 -31.656 -47.635 1.00 85.00 274 GLU A N 1
ATOM 2179 C CA . GLU A 1 274 ? 9.626 -30.894 -46.409 1.00 85.00 274 GLU A CA 1
ATOM 2180 C C . GLU A 1 274 ? 9.902 -29.388 -46.557 1.00 85.00 274 GLU A C 1
ATOM 2182 O O . GLU A 1 274 ? 9.144 -28.539 -46.092 1.00 85.00 274 GLU A O 1
ATOM 2187 N N . VAL A 1 275 ? 10.989 -29.027 -47.242 1.00 83.44 275 VAL A N 1
ATOM 2188 C CA . VAL A 1 275 ? 11.341 -27.619 -47.486 1.00 83.44 275 VAL A CA 1
ATOM 2189 C C . VAL A 1 275 ? 10.394 -26.966 -48.503 1.00 83.44 275 VAL A C 1
ATOM 2191 O O . VAL A 1 275 ? 10.179 -25.753 -48.450 1.00 83.44 275 VAL A O 1
ATOM 2194 N N . LYS A 1 276 ? 9.803 -27.743 -49.423 1.00 87.25 276 LYS A N 1
ATOM 2195 C CA . LYS A 1 276 ? 8.732 -27.248 -50.306 1.00 87.25 276 LYS A CA 1
ATOM 2196 C C . LYS A 1 276 ? 7.433 -27.060 -49.539 1.00 87.25 276 LYS A C 1
ATOM 2198 O O . LYS A 1 276 ? 6.787 -26.037 -49.743 1.00 87.25 276 LYS A O 1
ATOM 2203 N N . ASP A 1 277 ? 7.091 -27.998 -48.663 1.00 91.38 277 ASP A N 1
ATOM 2204 C CA . ASP A 1 277 ? 5.904 -27.902 -47.813 1.00 91.38 277 ASP A CA 1
ATOM 2205 C C . ASP A 1 277 ? 6.002 -26.671 -46.905 1.00 91.38 277 ASP A C 1
ATOM 2207 O O . ASP A 1 277 ? 5.080 -25.866 -46.867 1.00 91.38 277 ASP A O 1
ATOM 2211 N N . LEU A 1 278 ? 7.174 -26.406 -46.316 1.00 88.31 278 LEU A N 1
ATOM 2212 C CA . LEU A 1 278 ? 7.420 -25.181 -45.550 1.00 88.31 278 LEU A CA 1
ATOM 2213 C C . LEU A 1 278 ? 7.235 -23.907 -46.390 1.00 88.31 278 LEU A C 1
ATOM 2215 O O . LEU A 1 278 ? 6.678 -22.920 -45.913 1.00 88.31 278 LEU A O 1
ATOM 2219 N N . ALA A 1 279 ? 7.716 -23.896 -47.636 1.00 90.25 279 ALA A N 1
ATOM 2220 C CA . ALA A 1 279 ? 7.504 -22.755 -48.524 1.00 90.25 279 ALA A CA 1
ATOM 2221 C C . ALA A 1 279 ? 6.012 -22.563 -48.845 1.00 90.25 279 ALA A C 1
ATOM 2223 O O . ALA A 1 279 ? 5.541 -21.426 -48.876 1.00 90.25 279 ALA A O 1
ATOM 2224 N N . HIS A 1 280 ? 5.265 -23.655 -49.026 1.00 93.19 280 HIS A N 1
ATOM 2225 C CA . HIS A 1 280 ? 3.816 -23.610 -49.196 1.00 93.19 280 HIS A CA 1
ATOM 2226 C C . HIS A 1 280 ? 3.120 -23.086 -47.933 1.00 93.19 280 HIS A C 1
ATOM 2228 O O . HIS A 1 280 ? 2.252 -22.221 -48.047 1.00 93.19 280 HIS A O 1
ATOM 2234 N N . ASP A 1 281 ? 3.490 -23.553 -46.742 1.00 92.25 281 ASP A N 1
ATOM 2235 C CA . ASP A 1 281 ? 2.905 -23.102 -45.475 1.00 92.25 281 ASP A CA 1
ATOM 2236 C C . ASP A 1 281 ? 3.150 -21.608 -45.241 1.00 92.25 281 ASP A C 1
ATOM 2238 O O . ASP A 1 281 ? 2.264 -20.888 -44.785 1.00 92.25 281 ASP A O 1
ATOM 2242 N N . LEU A 1 282 ? 4.332 -21.104 -45.609 1.00 90.19 282 LEU A N 1
ATOM 2243 C CA . LEU A 1 282 ? 4.656 -19.679 -45.524 1.00 90.19 282 LEU A CA 1
ATOM 2244 C C . LEU A 1 282 ? 3.843 -18.831 -46.510 1.00 90.19 282 LEU A C 1
ATOM 2246 O O . LEU A 1 282 ? 3.424 -17.729 -46.153 1.00 90.19 282 LEU A O 1
ATOM 2250 N N . TRP A 1 283 ? 3.578 -19.333 -47.719 1.00 93.00 283 TRP A N 1
ATOM 2251 C CA . TRP A 1 283 ? 2.646 -18.685 -48.647 1.00 93.00 283 TRP A CA 1
ATOM 2252 C C . TRP A 1 283 ? 1.203 -18.736 -48.139 1.00 93.00 283 TRP A C 1
ATOM 2254 O O . TRP A 1 283 ? 0.519 -17.720 -48.176 1.00 93.00 283 TRP A O 1
ATOM 2264 N N . ALA A 1 284 ? 0.765 -19.863 -47.575 1.00 90.19 284 ALA A N 1
ATOM 2265 C CA . ALA A 1 284 ? -0.563 -19.993 -46.978 1.00 90.19 284 ALA A CA 1
ATOM 2266 C C . ALA A 1 284 ? -0.750 -19.035 -45.790 1.00 90.19 284 ALA A C 1
ATOM 2268 O O . ALA A 1 284 ? -1.799 -18.407 -45.658 1.00 90.19 284 ALA A O 1
ATOM 2269 N N . LEU A 1 285 ? 0.284 -18.866 -44.958 1.00 86.25 285 LEU A N 1
ATOM 2270 C CA . LEU A 1 285 ? 0.300 -17.858 -43.903 1.00 86.25 285 LEU A CA 1
ATOM 2271 C C . LEU A 1 285 ? 0.221 -16.452 -44.499 1.00 86.25 285 LEU A C 1
ATOM 2273 O O . LEU A 1 285 ? -0.667 -15.707 -44.106 1.00 86.25 285 LEU A O 1
ATOM 2277 N N . HIS A 1 286 ? 1.073 -16.096 -45.466 1.00 87.56 286 HIS A N 1
ATOM 2278 C CA . HIS A 1 286 ? 1.005 -14.797 -46.152 1.00 87.56 286 HIS A CA 1
ATOM 2279 C C . HIS A 1 286 ? -0.406 -14.495 -46.682 1.00 87.56 286 HIS A C 1
ATOM 2281 O O . HIS A 1 286 ? -0.940 -13.422 -46.408 1.00 87.56 286 HIS A O 1
ATOM 2287 N N . ASP A 1 287 ? -1.026 -15.454 -47.368 1.00 86.12 287 ASP A N 1
ATOM 2288 C CA . ASP A 1 287 ? -2.341 -15.280 -47.985 1.00 86.12 287 ASP A CA 1
ATOM 2289 C C . ASP A 1 287 ? -3.457 -15.188 -46.933 1.00 86.12 287 ASP A C 1
ATOM 2291 O O . ASP A 1 287 ? -4.368 -14.375 -47.075 1.00 86.12 287 ASP A O 1
ATOM 2295 N N . SER A 1 288 ? -3.353 -15.922 -45.817 1.00 80.94 288 SER A N 1
ATOM 2296 C CA . SER A 1 288 ? -4.307 -15.823 -44.700 1.00 80.94 288 SER A CA 1
ATOM 2297 C C . SER A 1 288 ? -4.339 -14.436 -44.044 1.00 80.94 288 SER A C 1
ATOM 2299 O O . SER A 1 288 ? -5.369 -14.033 -43.502 1.00 80.94 288 SER A O 1
ATOM 2301 N N . PHE A 1 289 ? -3.234 -13.684 -44.122 1.00 74.75 289 PHE A N 1
ATOM 2302 C CA . PHE A 1 289 ? -3.175 -12.296 -43.662 1.00 74.75 289 PHE A CA 1
ATOM 2303 C C . PHE A 1 289 ? -3.755 -11.300 -44.683 1.00 74.75 289 PHE A C 1
ATOM 2305 O O . PHE A 1 289 ? -4.193 -10.229 -44.265 1.00 74.75 289 PHE A O 1
ATOM 2312 N N . ASP A 1 290 ? -3.783 -11.624 -45.981 1.00 64.06 290 ASP A N 1
ATOM 2313 C CA . ASP A 1 290 ? -4.310 -10.744 -47.042 1.00 64.06 290 ASP A CA 1
ATOM 2314 C C . ASP A 1 290 ? -5.830 -10.940 -47.255 1.00 64.06 290 ASP A C 1
ATOM 2316 O O . ASP A 1 290 ? -6.570 -9.983 -47.499 1.00 64.06 290 ASP A O 1
ATOM 2320 N N . ASP A 1 291 ? -6.343 -12.161 -47.051 1.00 55.97 291 ASP A N 1
ATOM 2321 C CA . ASP A 1 291 ? -7.778 -12.479 -47.191 1.00 55.97 291 ASP A CA 1
ATOM 2322 C C . ASP A 1 291 ? -8.650 -11.846 -46.086 1.00 55.97 291 ASP A C 1
ATOM 2324 O O . ASP A 1 291 ? -9.839 -11.576 -46.279 1.00 55.97 291 ASP A O 1
ATOM 2328 N N . GLY A 1 292 ? -8.049 -11.495 -44.943 1.00 54.84 292 GLY A N 1
ATOM 2329 C CA . GLY A 1 292 ? -8.707 -10.753 -43.862 1.00 54.84 292 GLY A CA 1
ATOM 2330 C C . GLY A 1 292 ? -9.107 -9.312 -44.220 1.00 54.84 292 GLY A C 1
ATOM 2331 O O . GLY A 1 292 ? -9.761 -8.647 -43.414 1.00 54.84 292 GLY A O 1
ATOM 2332 N N . HIS A 1 293 ? -8.729 -8.800 -45.398 1.00 49.66 293 HIS A N 1
ATOM 2333 C CA . HIS A 1 293 ? -9.045 -7.436 -45.849 1.00 49.66 293 HIS A CA 1
ATOM 2334 C C . HIS A 1 293 ? -9.905 -7.349 -47.119 1.00 49.66 293 HIS A C 1
ATOM 2336 O O . HIS A 1 293 ? -10.221 -6.240 -47.547 1.00 49.66 293 HIS A O 1
ATOM 2342 N N . ARG A 1 294 ? -10.358 -8.469 -47.703 1.00 47.91 294 ARG A N 1
ATOM 2343 C CA . ARG A 1 294 ? -11.275 -8.442 -48.867 1.00 47.91 294 ARG A CA 1
ATOM 2344 C C . ARG A 1 294 ? -12.687 -8.979 -48.620 1.00 47.91 294 ARG A C 1
ATOM 2346 O O . ARG A 1 294 ? -13.514 -8.903 -49.520 1.00 47.91 294 ARG A O 1
ATOM 2353 N N . GLY A 1 295 ? -13.006 -9.439 -47.410 1.00 44.66 295 GLY A N 1
ATOM 2354 C CA . GLY A 1 295 ? -14.332 -9.976 -47.058 1.00 44.66 295 GLY A CA 1
ATOM 2355 C C . GLY A 1 295 ? -15.263 -9.036 -46.279 1.00 44.66 295 GLY A C 1
ATOM 2356 O O . GLY A 1 295 ? -16.135 -9.533 -45.572 1.00 44.66 295 GLY A O 1
ATOM 2357 N N . GLY A 1 296 ? -15.060 -7.714 -46.330 1.00 43.56 296 GLY A N 1
ATOM 2358 C CA . GLY A 1 296 ? -15.647 -6.784 -45.355 1.00 43.56 296 GLY A CA 1
ATOM 2359 C C . GLY A 1 296 ? -16.394 -5.560 -45.882 1.00 43.56 296 GLY A C 1
ATOM 2360 O O . GLY A 1 296 ? -16.611 -4.659 -45.086 1.00 43.56 296 GLY A O 1
ATOM 2361 N N . GLU A 1 297 ? -16.796 -5.483 -47.152 1.00 42.62 297 GLU A N 1
ATOM 2362 C CA . GLU A 1 297 ? -17.734 -4.443 -47.610 1.00 42.62 297 GLU A CA 1
ATOM 2363 C C . GLU A 1 297 ? -18.716 -5.015 -48.637 1.00 42.62 297 GLU A C 1
ATOM 2365 O O . GLU A 1 297 ? -18.412 -5.107 -49.818 1.00 42.62 297 GLU A O 1
ATOM 2370 N N . ASP A 1 298 ? -19.903 -5.397 -48.165 1.00 44.34 298 ASP A N 1
ATOM 2371 C CA . ASP A 1 298 ? -21.143 -5.302 -48.940 1.00 44.34 298 ASP A CA 1
ATOM 2372 C C . ASP A 1 298 ? -22.320 -5.193 -47.957 1.00 44.34 298 ASP A C 1
ATOM 2374 O O . ASP A 1 298 ? -22.962 -6.173 -47.581 1.00 44.34 298 ASP A O 1
ATOM 2378 N N . TYR A 1 299 ? -22.611 -3.965 -47.520 1.00 39.53 299 TYR A N 1
ATOM 2379 C CA . TYR A 1 299 ? -23.946 -3.608 -47.043 1.00 39.53 299 TYR A CA 1
ATOM 2380 C C . TYR A 1 299 ? -24.522 -2.542 -47.968 1.00 39.53 299 TYR A C 1
ATOM 2382 O O . TYR A 1 299 ? -24.290 -1.345 -47.826 1.00 39.53 299 TYR A O 1
ATOM 2390 N N . HIS A 1 300 ? -25.303 -3.028 -48.931 1.00 36.66 300 HIS A N 1
ATOM 2391 C CA . HIS A 1 300 ? -26.359 -2.288 -49.603 1.00 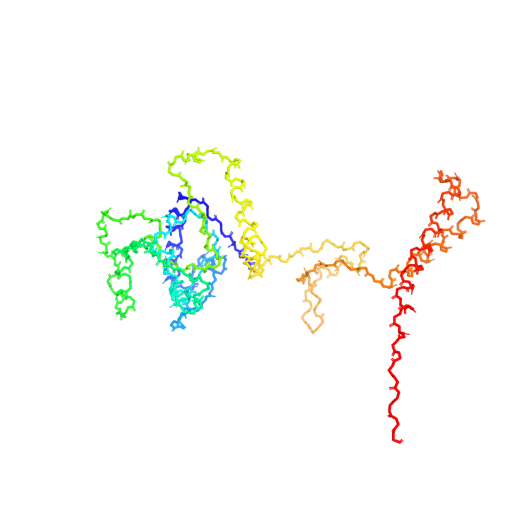36.66 300 HIS A CA 1
ATOM 2392 C C . HIS A 1 300 ? -27.222 -1.542 -48.568 1.00 36.66 300 HIS A C 1
ATOM 2394 O O . HIS A 1 300 ? -27.997 -2.159 -47.837 1.00 36.66 300 HIS A O 1
ATOM 2400 N N . LEU A 1 301 ? -27.145 -0.213 -48.554 1.00 39.31 301 LEU A N 1
ATOM 2401 C CA . LEU A 1 301 ? -28.250 0.630 -48.112 1.00 39.31 301 LEU A CA 1
ATOM 2402 C C . LEU A 1 301 ? -28.816 1.307 -49.357 1.00 39.31 301 LEU A C 1
ATOM 2404 O O . LEU A 1 301 ? -28.139 2.087 -50.025 1.00 39.31 301 LEU A O 1
ATOM 2408 N N . GLY A 1 302 ? -30.037 0.891 -49.697 1.00 34.41 302 GLY A N 1
ATOM 2409 C CA . GLY A 1 302 ? -30.820 1.417 -50.803 1.00 34.41 302 GLY A CA 1
ATOM 2410 C C . GLY A 1 302 ? -31.018 2.924 -50.688 1.00 34.41 302 GLY A C 1
ATOM 2411 O O . GLY A 1 302 ? -31.037 3.488 -49.594 1.00 34.41 302 GLY A O 1
ATOM 2412 N N . GLY A 1 303 ? -31.133 3.554 -51.853 1.00 35.34 303 GLY A N 1
ATOM 2413 C CA . GLY A 1 303 ? -31.376 4.978 -51.971 1.00 35.34 303 GLY A CA 1
ATOM 2414 C C . GLY A 1 303 ? -32.714 5.411 -51.385 1.00 35.34 303 GLY A C 1
ATOM 2415 O O . GLY A 1 303 ? -33.686 4.661 -51.397 1.00 35.34 303 GLY A O 1
ATOM 2416 N N . ASP A 1 304 ? -32.735 6.672 -50.975 1.00 39.44 304 ASP A N 1
ATOM 2417 C CA . ASP A 1 304 ? -33.832 7.570 -51.300 1.00 39.44 304 ASP A CA 1
ATOM 2418 C C . ASP A 1 304 ? -33.212 8.746 -52.065 1.00 39.44 304 ASP A C 1
ATOM 2420 O O . ASP A 1 304 ? -32.391 9.502 -51.538 1.00 39.44 304 ASP A O 1
ATOM 2424 N N . GLU A 1 305 ? -33.547 8.820 -53.354 1.00 41.28 305 GLU A N 1
ATOM 2425 C CA . GLU A 1 305 ? -33.384 10.009 -54.186 1.00 41.28 305 GLU A CA 1
ATOM 2426 C C . GLU A 1 305 ? -34.357 11.101 -53.719 1.00 41.28 305 GLU A C 1
ATOM 2428 O O . GLU A 1 305 ? -35.493 10.830 -53.321 1.00 41.28 305 GLU A O 1
ATOM 2433 N N . ALA A 1 306 ? -33.909 12.347 -53.858 1.00 34.59 306 ALA A N 1
ATOM 2434 C CA . ALA A 1 306 ? -34.765 13.417 -54.351 1.00 34.59 306 ALA A CA 1
ATOM 2435 C C . ALA A 1 306 ? -34.574 13.520 -55.869 1.00 34.59 306 ALA A C 1
ATOM 2437 O O . ALA A 1 306 ? -33.412 13.346 -56.306 1.00 34.59 306 ALA A O 1
#

Radius of gyration: 31.87 Å; chains: 1; bounding box: 72×57×88 Å

Foldseek 3Di:
DAADAAEAAEAVSLLVVQVVVVVVVVLVPPDPPPDPDDLNNFWDWDAFPVRDTATAGNYFYYYAQVQLQCVNFDQRRVVDRVVNVVPPDPPCPDPDPDDDDDDDHRDQDPQVVVVVVCVVDVDPPPDPDPPPPPPDDDHSNNSHPHGHDPLRYHHQHDDDPPDDCPPPPVVVVVSVVVSCVVPVNVVPSVVVSVVPDDDDFDQPPQPPVHPDDPVVVPDPQDPDPPGDDRTDDDDDDDDDALVVLVVLLVVLVVLVVVLVVPVPQVVVVHDSVVSNVSSVVSNVVSVVRVVVPPPPDDDDDDDDDD

Organism: NCBI:txid117010

InterPro domains:
  IPR013838 Beta tubulin, autoregulation binding site [PS00228] (1-4)
  IPR019605 Misato Segment II tubulin-like domain [PF10644] (2-116)
  IPR029209 DML1/Misato, tubulin domain [PF14881] (133-197)
  IPR036525 Tubulin/FtsZ, GTPase domain superfamily [G3DSA:3.40.50.1440] (1-202)
  IPR036525 Tubulin/FtsZ, GTPase domain superfamily [SSF52490] (1-197)
  IPR049942 DML1/Misato [PTHR13391] (1-197)

Secondary structure (DSSP, 8-state):
-----EEEESHHHHHHHHHHHHHHHHHHTS-TTS-SS-HHHHEEEEE-TTS-EEEEESEEEEEEGGGGGGGGT--TTT-S-HHHHHHS-------S-----PPPPPPPPHHHHHHHHHHHTT-TT--S-----TT---SGGGG--SPPPGGGEEEEPPPPTT---TT-HHHHHHHHHHHHHHHTTIIIIIHHHHHTS-PPPP----PSS-SS-HHHHSS----STTPPPS-----------THHHHHHHHHHHHHHHHHTSTHHHHHTT--HHHHHHHHHHHHHHHHHHHGGGTS-----------

pLDDT: mean 71.36, std 17.03, range [34.41, 94.81]